Protein 6S2W (pdb70)

CATH classification: 3.30.2260.10

Secondary structure (DSSP, 8-state):
---SEEEEEEETT-GGG-EEEEESSHHHHHHHHHHHHHHT--HHHHHHHHHHTEEEEEEEEETTTTEEEE--HHHHHHHHHHHHHH-/-TTTSSPPP---SEEEEEESTT-GGG-EEEEESSHHHHHHHHHHHHHHT--HHHHHHHHHHT-EEEEEEEETTTTEEEE--HHHHHHHHHHHH-/----SEEEEEESSSSGGGEEEEEESSHHHHHHHHHHHHHTT----HHHHHHHHHH-SEEEEEEEETTTTEEEE--HHHHHHHHHHHH-

Nearest PDB structures (foldseek):
  6s2w-assembly2_C  TM=1.011E+00  e=1.348E-17  Schizosaccharomyces pombe
  7o6l-assembly1_B  TM=8.954E-01  e=6.403E-08  Caenorhabditis elegans
  1w9g-assembly2_B  TM=8.920E-01  e=2.608E-07  Homo sapiens
  7o6n-assembly1_A  TM=8.710E-01  e=8.773E-07  Caenorhabditis elegans
  7ejo-assembly1_A  TM=8.959E-01  e=2.286E-06  Caenorhabditis elegans

Foldseek 3Di:
DQFQKKKWKAFPPDPVRGDIDGHNDLVRVLVVLVVVVVVPDPLVSSVVCCVHGMDMWMFGQDVVVRGTHIDHSVVSSVVSVVVVVVD/DVVVVDDQPDAAQKKKFKAFPPDPVRGDIDGHNDLVRVLVVLVVVVVVPDPLVVSVVCCVHGMDMWIFGQDSVVRGTDIDDPVVSSVVSVVVVD/DVDAQKKKFFAQDPPCVSGDIDGHNDLLVVLVVLCVVQCVVPVNDPVSSVVSLVNGPAIWMWGADVVVRGTDIDGSVVSSVVNVVNVD

InterPro domains:
  IPR000781 Enhancer of rudimentary [PF01133] (7-98)
  IPR000781 Enhancer of rudimentary [PTHR12373] (6-99)
  IPR035912 Enhancer of rudimentary superfamily [G3DSA:3.30.2260.10] (7-103)
  IPR035912 Enhancer of rudimentary superfamily [SSF143875] (8-97)

Radius of gyration: 21.34 Å; Cα contacts (8 Å, |Δi|>4): 422; chains: 3; bounding box: 46×71×42 Å

Sequence (269 aa):
AESHIILLLIQQGSDPKTRIWSDHCCSLRSAIEYIVGVYQTNQDVSRFFNFFDEIYDCCVPLVYDRHFRAYIPHEKQWLLHHAQEYLTAAPLGSMSPPPAESSHIILLLIQQGSDPKTRIWSDHCSLRSAIEYIVGVYQTNQDVSRFFNFFDEIYDCCVPLVYDRHFRAYIPHEKQWLLHHAQEYLTMSESHIILLIQQGSDPKTRIWSDHCCSLRSAIEYIVGVYQTNQAIDVSRFFNFFDEIYDCVPLVYDRHFRAYIPHEKQWLLHHAQEYLT

Organism: Schizosaccharomyces pombe (strain 972 / ATCC 24843) (NCBI:txid284812)

Solvent-accessible surface area: 16011 Å² total; per-residue (Å²): 85,166,30,64,0,36,0,74,15,40,41,46,113,67,104,186,29,161,92,163,17,82,12,122,43,46,141,37,0,8,40,11,0,18,2,8,16,45,29,16,106,101,56,85,151,2,52,74,7,0,77,127,80,15,58,2,56,0,37,22,35,49,197,153,151,204,38,58,73,91,61,118,41,106,70,0,2,96,50,0,62,96,47,65,95,92,87,142,152,62,95,154,64,112,96,73,107,62,39,59,1,7,0,5,10,13,76,56,109,56,87,150,27,38,32,4,10,56,10,111,38,49,130,30,0,9,37,9,0,15,2,8,20,54,32,73,132,103,69,86,136,2,40,87,3,0,78,141,84,26,26,0,33,0,1,20,19,48,186,155,152,125,3,2,52,34,65,111,44,112,68,0,4,103,57,0,62,114,88,84,131,76,141,142,30,45,1,6,0,2,10,3,79,26,85,51,27,92,43,43,48,7,15,60,21,120,20,22,124,36,0,1,96,68,4,20,28,21,10,92,121,83,83,140,131,70,70,88,119,2,31,86,18,0,102,124,12,128,42,0,36,0,0,26,25,48,177,155,152,181,4,5,54,18,47,111,42,99,70,0,28,102,59,0,75,129,101,50,135

GO terms:
  GO:1905754 ascospore-type prospore nucleus (C, IDA)
  GO:1990342 heterochromatin island (C, IDA)
  GO:0033553 rDNA heterochromatin (C, IDA)
  GO:0005634 nucleus (C, IDA)
  GO:0005654 nucleoplasm (C, IDA)
  GO:0005737 cytoplasm (C, IDA)
  GO:0043628 regulatory ncRNA 3'-end processing (P, EXP)
  GO:0140678 molecular function inhibitor activity (F, EXP)
  GO:0033621 nuclear mRNA surveillance of meiosis-specific transcripts (P, IMP)
  GO:1902801 regulation of siRNA-independent facultative heterochromatin formation (P, IMP)
  GO:1990251 nuclear exosome focus (C, IPI)
  GO:0005515 protein binding (F, IPI)
  GO:0005634 nucleus (C, EXP)

B-factor: mean 61.25, std 21.18, range [32.09, 172.97]

Structure (mmCIF, N/CA/C/O backbone):
data_6S2W
#
_entry.id   6S2W
#
_cell.length_a   71.845
_cell.length_b   123.847
_cell.length_c   68.144
_cell.angle_alpha   90.000
_cell.angle_beta   90.000
_cell.angle_gamma   90.000
#
_symmetry.space_group_name_H-M   'C 2 2 21'
#
loop_
_entity.id
_entity.type
_entity.pdbx_description
1 polymer 'Enhancer of rudimentary-like protein'
2 non-polymer 1,2-ETHANEDIOL
3 non-polymer 2-AMINO-2-HYDROXYMETHYL-PROPANE-1,3-DIOL
4 non-polymer 'ACETIC ACID'
5 non-polymer 'SULFATE ION'
6 water water
#
loop_
_atom_site.group_PDB
_atom_site.id
_atom_site.type_symbol
_atom_site.label_atom_id
_atom_site.label_alt_id
_atom_site.label_comp_id
_atom_site.label_asym_id
_atom_site.label_entity_id
_atom_site.label_seq_id
_atom_site.pdbx_PDB_ins_code
_atom_site.Cartn_x
_atom_site.Cartn_y
_atom_site.Cartn_z
_atom_site.occupancy
_atom_site.B_iso_or_equiv
_atom_site.auth_seq_id
_atom_site.auth_comp_id
_atom_site.auth_asym_id
_atom_site.auth_atom_id
_atom_site.pdbx_PDB_model_num
ATOM 1 N N . ALA A 1 11 ? 35.210 -56.546 25.112 1.00 71.27 6 ALA A N 1
ATOM 2 C CA . ALA A 1 11 ? 34.654 -57.610 25.937 1.00 71.22 6 ALA A CA 1
ATOM 3 C C . ALA A 1 11 ? 33.121 -57.528 26.135 1.00 74.95 6 ALA A C 1
ATOM 4 O O . ALA A 1 11 ? 32.386 -58.050 25.306 1.00 74.98 6 ALA A O 1
ATOM 6 N N . GLU A 1 12 ? 32.646 -56.863 27.208 1.00 70.74 7 GLU A N 1
ATOM 7 C CA . GLU A 1 12 ? 31.230 -56.774 27.575 1.00 70.93 7 GLU A CA 1
ATOM 8 C C . GLU A 1 12 ? 30.229 -56.338 26.468 1.00 70.46 7 GLU A C 1
ATOM 9 O O . GLU A 1 12 ? 29.292 -57.087 26.199 1.00 70.61 7 GLU A O 1
ATOM 15 N N . SER A 1 13 ? 30.385 -55.129 25.891 1.00 63.06 8 SER A N 1
ATOM 16 C CA . SER A 1 13 ? 29.461 -54.495 24.928 1.00 60.70 8 SER A CA 1
ATOM 17 C C . SER A 1 13 ? 28.965 -55.390 23.787 1.00 56.58 8 SER A C 1
ATOM 18 O O . SER A 1 13 ? 29.751 -55.820 22.939 1.00 55.95 8 SER A O 1
ATOM 21 N N . HIS A 1 14 ? 27.650 -55.660 23.765 1.00 49.38 9 HIS A N 1
ATOM 22 C CA . HIS A 1 14 ? 27.014 -56.494 22.740 1.00 47.14 9 HIS A CA 1
ATOM 23 C C . HIS A 1 14 ? 27.395 -56.027 21.323 1.00 46.86 9 HIS A C 1
ATOM 24 O O . HIS A 1 14 ? 27.792 -56.856 20.490 1.00 44.52 9 HIS A O 1
ATOM 31 N N . ILE A 1 15 ? 27.311 -54.699 21.066 1.00 41.40 10 ILE A N 1
ATOM 32 C CA . ILE A 1 15 ? 27.686 -54.161 19.758 1.00 40.72 10 ILE A CA 1
ATOM 33 C C . ILE A 1 15 ? 28.664 -53.000 19.885 1.00 43.59 10 ILE A C 1
ATOM 34 O O . ILE A 1 15 ? 28.492 -52.117 20.723 1.00 42.60 10 ILE A O 1
ATOM 39 N N . ILE A 1 16 ? 29.682 -52.996 19.029 1.00 40.50 11 ILE A N 1
ATOM 40 C CA . ILE A 1 16 ? 30.574 -51.863 18.895 1.00 39.99 11 ILE A CA 1
ATOM 41 C C . ILE A 1 16 ? 30.243 -51.334 17.494 1.00 40.81 11 ILE A C 1
ATOM 42 O O . ILE A 1 16 ? 30.335 -52.090 16.516 1.00 40.90 11 ILE A O 1
ATOM 47 N N A LEU A 1 17 ? 29.850 -50.062 17.401 0.50 34.82 12 LEU A N 1
ATOM 48 N N B LEU A 1 17 ? 29.838 -50.066 17.401 0.50 35.52 12 LEU A N 1
ATOM 49 C CA A LEU A 1 17 ? 29.548 -49.428 16.124 0.50 35.54 12 LEU A CA 1
ATOM 50 C CA B LEU A 1 17 ? 29.571 -49.464 16.104 0.50 36.56 12 LEU A CA 1
ATOM 51 C C A LEU A 1 17 ? 30.735 -48.558 15.666 0.50 38.60 12 LEU A C 1
ATOM 52 C C B LEU A 1 17 ? 30.741 -48.575 15.665 0.50 39.04 12 LEU A C 1
ATOM 53 O O A LEU A 1 17 ? 31.258 -47.762 16.446 0.50 38.14 12 LEU A O 1
ATOM 54 O O B LEU A 1 17 ? 31.256 -47.783 16.454 0.50 38.57 12 LEU A O 1
ATOM 63 N N . LEU A 1 18 ? 31.155 -48.702 14.411 1.00 35.96 13 LEU A N 1
ATOM 64 C CA . LEU A 1 18 ? 32.269 -47.884 13.881 1.00 36.97 13 LEU A CA 1
ATOM 65 C C . LEU A 1 18 ? 31.686 -47.012 12.808 1.00 42.91 13 LEU A C 1
ATOM 66 O O . LEU A 1 18 ? 31.088 -47.534 11.875 1.00 43.03 13 LEU A O 1
ATOM 71 N N . ILE A 1 19 ? 31.727 -45.688 13.003 1.00 39.37 14 ILE A N 1
ATOM 72 C CA . ILE A 1 19 ? 31.196 -44.761 12.015 1.00 39.59 14 ILE A CA 1
ATOM 73 C C . ILE A 1 19 ? 32.314 -43.861 11.479 1.00 43.18 14 ILE A C 1
ATOM 74 O O . ILE A 1 19 ? 33.350 -43.662 12.121 1.00 41.53 14 ILE A O 1
ATOM 79 N N . GLN A 1 20 ? 32.055 -43.271 10.322 1.00 41.55 15 GLN A N 1
ATOM 80 C CA . GLN A 1 20 ? 32.936 -42.315 9.657 1.00 41.75 15 GLN A CA 1
ATOM 81 C C . GLN A 1 20 ? 32.126 -41.513 8.649 1.00 45.25 15 GLN A C 1
ATOM 82 O O . GLN A 1 20 ? 31.093 -41.974 8.142 1.00 42.46 15 GLN A O 1
ATOM 88 N N . GLN A 1 21 ? 32.611 -40.320 8.361 1.00 44.84 16 GLN A N 1
ATOM 89 C CA . GLN A 1 21 ? 32.029 -39.429 7.363 1.00 46.62 16 GLN A CA 1
ATOM 90 C C . GLN A 1 21 ? 33.159 -39.188 6.370 1.00 53.85 16 GLN A C 1
ATOM 91 O O . GLN A 1 21 ? 34.149 -38.525 6.694 1.00 53.01 16 GLN A O 1
ATOM 97 N N . GLY A 1 22 ? 33.080 -39.884 5.243 1.00 54.55 17 GLY A N 1
ATOM 98 C CA . GLY A 1 22 ? 34.103 -39.838 4.204 1.00 57.15 17 GLY A CA 1
ATOM 99 C C . GLY A 1 22 ? 35.426 -40.446 4.626 1.00 65.01 17 GLY A C 1
ATOM 100 O O . GLY A 1 22 ? 35.455 -41.466 5.319 1.00 65.51 17 GLY A O 1
ATOM 101 N N . SER A 1 23 ? 36.536 -39.815 4.221 1.00 63.41 18 SER A N 1
ATOM 102 C CA . SER A 1 23 ? 37.888 -40.306 4.520 1.00 64.23 18 SER A CA 1
ATOM 103 C C . SER A 1 23 ? 38.581 -39.529 5.668 1.00 66.22 18 SER A C 1
ATOM 104 O O . SER A 1 23 ? 39.777 -39.720 5.894 1.00 67.72 18 SER A O 1
ATOM 107 N N . ASP A 1 24 ? 37.838 -38.654 6.368 1.00 58.56 19 ASP A N 1
ATOM 108 C CA . ASP A 1 24 ? 38.359 -37.824 7.456 1.00 55.96 19 ASP A CA 1
ATOM 109 C C . ASP A 1 24 ? 38.584 -38.677 8.721 1.00 53.90 19 ASP A C 1
ATOM 110 O O . ASP A 1 24 ? 37.594 -39.090 9.332 1.00 50.88 19 ASP A O 1
ATOM 115 N N . PRO A 1 25 ? 39.859 -38.907 9.157 1.00 49.62 20 PRO A N 1
ATOM 116 C CA . PRO A 1 25 ? 40.091 -39.731 10.368 1.00 49.31 20 PRO A CA 1
ATOM 117 C C . PRO A 1 25 ? 39.490 -39.184 11.661 1.00 50.21 20 PRO A C 1
ATOM 118 O 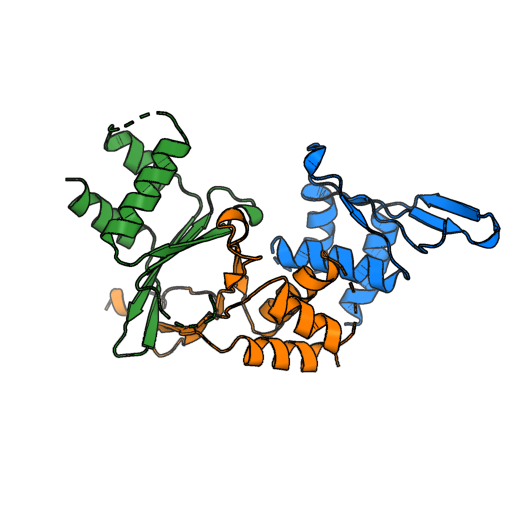O . PRO A 1 25 ? 39.200 -39.954 12.558 1.00 50.53 20 PRO A O 1
ATOM 122 N N . LYS A 1 26 ? 39.240 -37.887 11.718 1.00 46.61 21 LYS A N 1
ATOM 123 C CA . LYS A 1 26 ? 38.620 -37.209 12.854 1.00 46.03 21 LYS A CA 1
ATOM 124 C C . LYS A 1 26 ? 37.144 -37.549 13.009 1.00 47.96 21 LYS A C 1
ATOM 125 O O . LYS A 1 26 ? 36.587 -37.319 14.080 1.00 48.26 21 LYS A O 1
ATOM 131 N N . THR A 1 27 ? 36.504 -38.083 11.953 1.00 44.63 22 THR A N 1
ATOM 132 C CA . THR A 1 27 ? 35.075 -38.470 11.986 1.00 43.57 22 THR A CA 1
ATOM 133 C C . THR A 1 27 ? 34.917 -39.954 12.374 1.00 44.84 22 THR A C 1
ATOM 134 O O . THR A 1 27 ? 33.785 -40.449 12.436 1.00 43.68 22 THR A O 1
ATOM 138 N N . ARG A 1 28 ? 36.036 -40.665 12.604 1.00 41.67 23 ARG A N 1
ATOM 139 C CA . ARG A 1 28 ? 35.993 -42.079 12.962 1.00 40.61 23 ARG A CA 1
ATOM 140 C C . ARG A 1 28 ? 35.630 -42.259 14.457 1.00 40.92 23 ARG A C 1
ATOM 141 O O . ARG A 1 28 ? 36.485 -42.352 15.336 1.00 38.78 23 ARG A O 1
ATOM 149 N N . ILE A 1 29 ? 34.338 -42.302 14.710 1.00 38.24 24 ILE A N 1
ATOM 150 C CA . ILE A 1 29 ? 33.774 -42.374 16.054 1.00 38.95 24 ILE A CA 1
ATOM 151 C C . ILE A 1 29 ? 33.225 -43.743 16.328 1.00 39.02 24 ILE A C 1
ATOM 152 O O . ILE A 1 29 ? 32.479 -44.272 15.513 1.00 36.96 24 ILE A O 1
ATOM 157 N N . TRP A 1 30 ? 33.569 -44.308 17.489 1.00 35.09 25 TRP A N 1
ATOM 158 C CA . TRP A 1 30 ? 33.036 -45.573 17.901 1.00 36.19 25 TRP A CA 1
ATOM 159 C C . TRP A 1 30 ? 32.095 -45.386 19.056 1.00 38.96 25 TRP A C 1
ATOM 160 O O . TRP A 1 30 ? 32.219 -44.426 19.806 1.00 37.02 25 TRP A O 1
ATOM 171 N N . SER A 1 31 ? 31.149 -46.310 19.190 1.00 35.99 26 SER A N 1
ATOM 172 C CA . SER A 1 31 ? 30.175 -46.302 20.280 1.00 36.73 26 SER A CA 1
ATOM 173 C C . SER A 1 31 ? 29.853 -47.733 20.698 1.00 42.20 26 SER A C 1
ATOM 174 O O . SER A 1 31 ? 29.919 -48.670 19.876 1.00 39.77 26 SER A O 1
ATOM 177 N N . ASP A 1 32 ? 29.566 -47.921 21.987 1.00 41.53 27 ASP A N 1
ATOM 178 C CA . ASP A 1 32 ? 29.206 -49.258 22.448 1.00 42.39 27 ASP A CA 1
ATOM 179 C C . ASP A 1 32 ? 27.716 -49.323 22.784 1.00 45.99 27 ASP A C 1
ATOM 180 O O . ASP A 1 32 ? 27.117 -48.313 23.198 1.00 45.82 27 ASP A O 1
ATOM 185 N N . HIS A 1 33 ? 27.094 -50.470 22.440 1.00 40.54 28 HIS A N 1
ATOM 186 C CA . HIS A 1 33 ? 25.649 -50.700 22.564 1.00 41.06 28 HIS A CA 1
ATOM 187 C C . HIS A 1 33 ? 25.333 -52.034 23.230 1.00 43.98 28 HIS A C 1
ATOM 188 O O . HIS A 1 33 ? 25.938 -53.051 22.896 1.00 39.54 28 HIS A O 1
ATOM 195 N N A CYS A 1 34 ? 24.369 -52.015 24.168 0.50 44.51 29 CYS A N 1
ATOM 196 N N B CYS A 1 34 ? 24.368 -52.020 24.163 0.50 43.67 29 CYS A N 1
ATOM 197 C CA A CYS A 1 34 ? 23.906 -53.194 24.913 0.50 46.37 29 CYS A CA 1
ATOM 198 C CA B CYS A 1 34 ? 23.900 -53.197 24.907 0.50 45.09 29 CYS A CA 1
ATOM 199 C C A CYS A 1 34 ? 22.945 -54.070 24.107 0.50 49.84 29 CYS A C 1
ATOM 200 C C B CYS A 1 34 ? 23.020 -54.109 24.053 0.50 49.34 29 CYS A C 1
ATOM 201 O O A CYS A 1 34 ? 22.601 -55.160 24.562 0.50 51.24 29 CYS A O 1
ATOM 202 O O B CYS A 1 34 ? 22.769 -55.245 24.448 0.50 50.93 29 CYS A O 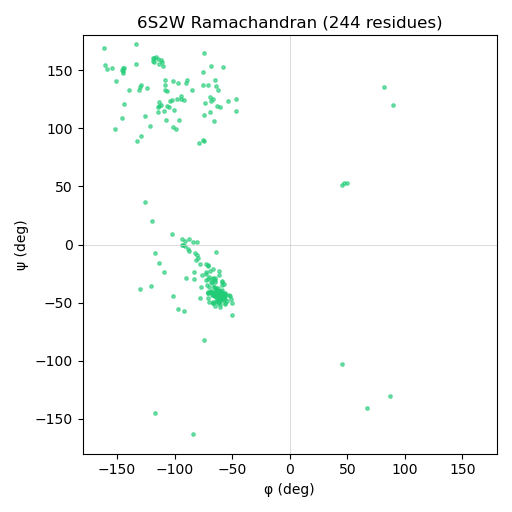1
ATOM 207 N N . SER A 1 35 ? 22.496 -53.600 22.924 1.00 45.02 30 SER A N 1
ATOM 208 C CA . SER A 1 35 ? 21.541 -54.331 22.065 1.00 44.42 30 SER A CA 1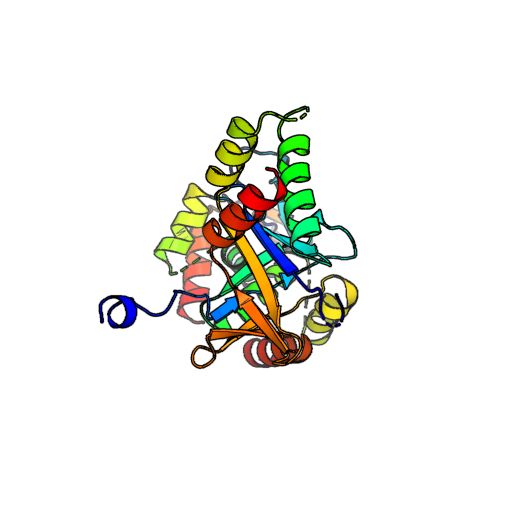
ATOM 209 C C . SER A 1 35 ? 21.549 -53.825 20.642 1.00 47.11 30 SER A C 1
ATOM 210 O O . SER A 1 35 ? 22.058 -52.730 20.383 1.00 43.76 30 SER A O 1
ATOM 213 N N . LEU A 1 36 ? 20.936 -54.589 19.718 1.00 46.30 31 LEU A N 1
ATOM 214 C CA . LEU A 1 36 ? 20.798 -54.150 18.329 1.00 48.14 31 LEU A CA 1
ATOM 215 C C . LEU A 1 36 ? 19.873 -52.897 18.256 1.00 50.46 31 LEU A C 1
ATOM 216 O O . LEU A 1 36 ? 20.104 -52.004 17.442 1.00 48.81 31 LEU A O 1
ATOM 221 N N . ARG A 1 37 ? 18.830 -52.858 19.096 1.00 47.79 32 ARG A N 1
ATOM 222 C CA . ARG A 1 37 ? 17.899 -51.739 19.195 1.00 48.32 32 ARG A CA 1
ATOM 223 C C . ARG A 1 37 ? 18.676 -50.437 19.491 1.00 49.58 32 ARG A C 1
ATOM 224 O O . ARG A 1 37 ? 18.472 -49.433 18.798 1.00 49.60 32 ARG A O 1
ATOM 232 N N . SER A 1 38 ? 19.538 -50.465 20.531 1.00 44.28 33 SER A N 1
ATOM 233 C CA . SER A 1 38 ? 20.400 -49.343 20.924 1.00 44.84 33 SER A CA 1
ATOM 234 C C . SER A 1 38 ? 21.320 -48.932 19.717 1.00 46.80 33 SER A C 1
ATOM 235 O O . SER A 1 38 ? 21.452 -47.735 19.426 1.00 44.37 33 SER A O 1
ATOM 238 N N . ALA A 1 39 ? 21.911 -49.923 18.994 1.00 41.09 34 ALA A N 1
ATOM 239 C CA . ALA A 1 39 ? 22.730 -49.601 17.811 1.00 41.24 34 ALA A CA 1
ATOM 240 C C . ALA A 1 39 ? 21.886 -48.926 16.707 1.00 44.57 34 ALA A C 1
ATOM 241 O O . ALA A 1 39 ? 22.348 -47.981 16.077 1.00 42.57 34 ALA A O 1
ATOM 243 N N . ILE A 1 40 ? 20.655 -49.382 16.508 1.00 43.54 35 ILE A N 1
ATOM 244 C CA . ILE A 1 40 ? 19.737 -48.835 15.509 1.00 44.84 35 ILE A CA 1
ATOM 245 C C . ILE A 1 40 ? 19.309 -47.387 15.887 1.00 49.90 35 ILE A C 1
ATOM 246 O O . ILE A 1 40 ? 19.242 -46.506 15.019 1.00 49.37 35 ILE A O 1
ATOM 251 N N . GLU A 1 41 ? 19.003 -47.162 17.177 1.00 45.66 36 GLU A N 1
ATOM 252 C CA . GLU A 1 41 ? 18.596 -45.848 17.660 1.00 46.26 36 GLU A CA 1
ATOM 253 C C . GLU A 1 41 ? 19.749 -44.856 17.517 1.00 46.54 36 GLU A C 1
ATOM 254 O O . GLU A 1 41 ? 19.526 -43.676 17.220 1.00 43.61 36 GLU A O 1
ATOM 260 N N . TYR A 1 42 ? 20.994 -45.359 17.658 1.00 41.94 37 TYR A N 1
ATOM 261 C CA . TYR A 1 42 ? 22.159 -44.511 17.482 1.00 40.67 37 TYR A CA 1
ATOM 262 C C . TYR A 1 42 ? 22.288 -44.033 16.007 1.00 45.20 37 TYR A C 1
ATOM 263 O O . TYR A 1 42 ? 22.452 -42.838 15.777 1.00 43.59 37 TYR A O 1
ATOM 272 N N . ILE A 1 43 ? 22.211 -44.952 15.028 1.00 42.85 38 ILE A N 1
ATOM 273 C CA . ILE A 1 43 ? 22.365 -44.543 13.619 1.00 42.22 38 ILE A CA 1
ATOM 274 C C . ILE A 1 43 ? 21.185 -43.743 13.122 1.00 44.29 38 ILE A C 1
ATOM 275 O O . ILE A 1 43 ? 21.397 -42.900 12.252 1.00 43.26 38 ILE A O 1
ATOM 280 N N . VAL A 1 44 ? 19.965 -43.955 13.690 1.00 41.19 39 VAL A N 1
ATOM 281 C CA . VAL A 1 44 ? 18.783 -43.141 13.354 1.00 42.97 39 VAL A CA 1
ATOM 282 C C . VAL A 1 44 ? 19.054 -41.715 13.904 1.00 46.76 39 VAL A C 1
ATOM 283 O O . VAL A 1 44 ? 18.746 -40.727 13.229 1.00 45.65 39 VAL A O 1
ATOM 287 N N . GLY A 1 45 ? 19.635 -41.647 15.107 1.00 43.58 40 GLY A N 1
ATOM 288 C CA . GLY A 1 45 ? 20.053 -40.406 15.757 1.00 43.63 40 GLY A CA 1
ATOM 289 C C . GLY A 1 45 ? 21.031 -39.608 14.903 1.00 45.13 40 GLY A C 1
ATOM 290 O O . GLY A 1 45 ? 20.851 -38.398 14.730 1.00 43.79 40 GLY A O 1
ATOM 291 N N . VAL A 1 46 ? 22.053 -40.307 14.323 1.00 43.11 41 VAL A N 1
ATOM 292 C CA . VAL A 1 46 ? 23.072 -39.723 13.425 1.00 42.61 41 VAL A CA 1
ATOM 293 C C . VAL A 1 46 ? 22.350 -39.151 12.215 1.00 45.60 41 VAL A C 1
ATOM 294 O O . VAL A 1 46 ? 22.553 -37.986 11.864 1.00 44.64 41 VAL A O 1
ATOM 298 N N . TYR A 1 47 ? 21.502 -39.968 11.595 1.00 43.68 42 TYR A N 1
ATOM 299 C CA . TYR A 1 47 ? 20.698 -39.551 10.454 1.00 45.76 42 TYR A CA 1
ATOM 300 C C . TYR A 1 47 ? 19.822 -38.289 10.784 1.00 50.06 42 TYR A C 1
ATOM 301 O O . TYR A 1 47 ? 19.862 -37.302 10.043 1.00 48.81 42 TYR A O 1
ATOM 310 N N . GLN A 1 48 ? 19.068 -38.326 11.902 1.00 46.81 43 GLN A N 1
ATOM 311 C CA . GLN A 1 48 ? 18.146 -37.252 12.318 1.00 49.65 43 GLN A CA 1
ATOM 312 C C . GLN A 1 48 ? 18.803 -35.873 12.586 1.00 54.61 43 GLN A C 1
ATOM 313 O O . GLN A 1 48 ? 18.248 -34.832 12.217 1.00 57.57 43 GLN A O 1
ATOM 319 N N . THR A 1 49 ? 19.978 -35.891 13.210 1.00 48.94 44 THR A N 1
ATOM 320 C CA . THR A 1 49 ? 20.772 -34.734 13.581 1.00 49.05 44 THR A CA 1
ATOM 321 C C . THR A 1 49 ? 21.622 -34.207 12.407 1.00 54.05 44 THR A C 1
ATOM 322 O O . THR A 1 49 ? 22.254 -33.172 12.554 1.00 52.69 44 THR A O 1
ATOM 326 N N . ASN A 1 50 ? 21.655 -34.924 11.263 1.00 52.80 45 ASN A N 1
ATOM 327 C CA . ASN A 1 50 ? 22.457 -34.540 10.092 1.00 52.58 45 ASN A CA 1
ATOM 328 C C . ASN A 1 50 ? 21.627 -34.300 8.846 1.00 58.61 45 ASN A C 1
ATOM 329 O O . ASN A 1 50 ? 22.168 -34.309 7.740 1.00 59.47 45 ASN A O 1
ATOM 334 N N . GLN A 1 51 ? 20.312 -34.051 9.025 1.00 56.78 46 GLN A N 1
ATOM 335 C CA . GLN A 1 51 ? 19.383 -33.748 7.940 1.00 68.44 46 GLN A CA 1
ATOM 336 C C . GLN A 1 51 ? 19.410 -32.274 7.580 1.00 117.94 46 GLN A C 1
ATOM 337 O O . GLN A 1 51 ? 20.101 -31.901 6.637 1.00 94.67 46 GLN A O 1
ATOM 343 N N . ASP A 1 60 ? 12.149 -41.269 5.624 1.00 91.65 55 ASP A N 1
ATOM 344 C CA . ASP A 1 60 ? 12.099 -42.049 4.389 1.00 93.34 55 ASP A CA 1
ATOM 345 C C . ASP A 1 60 ? 13.191 -43.121 4.355 1.00 95.80 55 ASP A C 1
ATOM 346 O O . ASP A 1 60 ? 14.344 -42.839 4.694 1.00 92.96 55 ASP A O 1
ATOM 351 N N . VAL A 1 61 ? 12.817 -44.347 3.928 1.00 93.63 56 VAL A N 1
ATOM 352 C CA . VAL A 1 61 ? 13.706 -45.516 3.830 1.00 91.88 56 VAL A CA 1
ATOM 353 C C . VAL A 1 61 ? 14.816 -45.275 2.791 1.00 93.19 56 VAL A C 1
ATOM 354 O O . VAL A 1 61 ? 15.983 -45.514 3.089 1.00 90.37 56 VAL A O 1
ATOM 358 N N . SER A 1 62 ? 14.445 -44.802 1.582 1.00 90.63 57 SER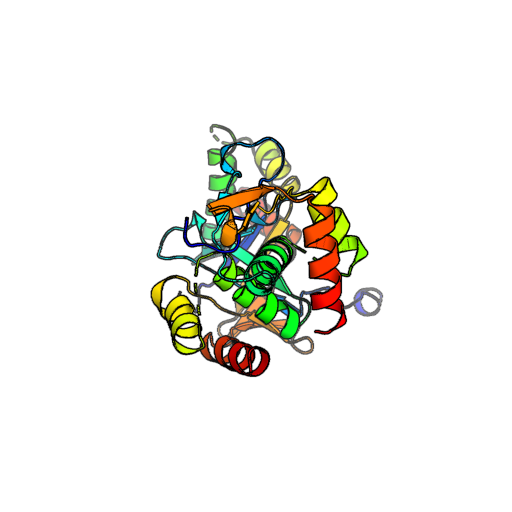 A N 1
ATOM 359 C CA . SER A 1 62 ? 15.374 -44.514 0.480 1.00 88.87 57 SER A CA 1
ATOM 360 C C . SER A 1 62 ? 16.418 -43.465 0.862 1.00 86.39 57 SER A C 1
ATOM 361 O O . SER A 1 62 ? 17.592 -43.635 0.535 1.00 84.63 57 SER A O 1
ATOM 364 N N . ARG A 1 63 ? 15.985 -42.400 1.573 1.00 79.46 58 ARG A N 1
ATOM 365 C CA . ARG A 1 63 ? 16.839 -41.308 2.038 1.00 75.74 58 ARG A CA 1
ATOM 366 C C . ARG A 1 63 ? 17.768 -41.790 3.142 1.00 73.88 58 ARG A C 1
ATOM 367 O O . ARG A 1 63 ? 18.911 -41.336 3.209 1.00 71.58 58 ARG A O 1
ATOM 375 N N . PHE A 1 64 ? 17.274 -42.699 4.015 1.00 67.45 59 PHE A N 1
ATOM 376 C CA . PHE A 1 64 ? 18.046 -43.245 5.129 1.00 63.29 59 PHE A CA 1
ATOM 377 C C . PHE A 1 64 ? 19.195 -44.105 4.603 1.00 64.55 59 PHE A C 1
ATOM 378 O O . PHE A 1 64 ? 20.344 -43.867 4.973 1.00 61.25 59 PHE A O 1
ATOM 386 N N . PHE A 1 65 ? 18.890 -45.044 3.687 1.00 63.46 60 PHE A N 1
ATOM 387 C CA . PHE A 1 65 ? 19.845 -45.948 3.054 1.00 64.05 60 PHE A CA 1
ATOM 388 C C . PHE A 1 65 ? 20.916 -45.177 2.271 1.00 66.33 60 PHE A C 1
ATOM 389 O O . PHE A 1 65 ? 22.100 -45.408 2.509 1.00 63.72 60 PHE A O 1
ATOM 397 N N . ASN A 1 66 ? 20.507 -44.186 1.436 1.00 63.96 61 ASN A N 1
ATOM 398 C CA . ASN A 1 66 ? 21.423 -43.325 0.662 1.00 62.98 61 ASN A CA 1
ATOM 399 C C . ASN A 1 66 ? 22.343 -42.487 1.552 1.00 61.13 61 ASN A C 1
ATOM 400 O O . ASN A 1 66 ? 23.508 -42.316 1.212 1.00 59.47 61 ASN A O 1
ATOM 405 N N . PHE A 1 67 ? 21.833 -41.987 2.695 1.00 55.77 62 PHE A N 1
ATOM 406 C CA . PHE A 1 67 ? 22.626 -41.225 3.677 1.00 52.57 62 PHE A CA 1
ATOM 407 C C . PHE A 1 67 ? 23.815 -42.087 4.159 1.00 53.65 62 PHE A C 1
ATOM 408 O O . PHE A 1 67 ? 24.943 -41.602 4.226 1.00 51.20 62 PHE A O 1
ATOM 416 N N . PHE A 1 68 ? 23.547 -43.371 4.478 1.00 50.92 63 PHE A N 1
ATOM 417 C CA . PHE A 1 68 ? 24.557 -44.314 4.938 1.00 49.72 63 PHE A CA 1
ATOM 418 C C . PHE A 1 68 ? 25.334 -44.996 3.796 1.00 57.13 63 PHE A C 1
ATOM 419 O O . PHE A 1 68 ? 26.207 -45.802 4.074 1.00 56.52 63 PHE A O 1
ATOM 427 N N . ASP A 1 69 ? 25.060 -44.641 2.539 1.00 57.79 64 ASP A N 1
ATOM 428 C CA . ASP A 1 69 ? 25.812 -45.159 1.396 1.00 61.19 64 ASP A CA 1
ATOM 429 C C . ASP A 1 69 ? 26.698 -44.052 0.794 1.00 67.18 64 ASP A C 1
ATOM 430 O O . ASP A 1 69 ? 27.707 -44.358 0.157 1.00 68.43 64 ASP A O 1
ATOM 435 N N . GLU A 1 70 ? 26.329 -42.771 1.004 1.00 63.30 65 GLU A N 1
ATOM 436 C CA . GLU A 1 70 ? 27.052 -41.640 0.421 1.00 63.23 65 GLU A CA 1
ATOM 437 C C . GLU A 1 70 ? 27.636 -40.643 1.413 1.00 63.66 65 GLU A C 1
ATOM 438 O O . GLU A 1 70 ? 28.682 -40.066 1.120 1.00 63.95 65 GLU A O 1
ATOM 444 N N . ILE A 1 71 ? 26.952 -40.383 2.542 1.00 56.94 66 ILE A N 1
ATOM 445 C CA . ILE A 1 71 ? 27.393 -39.340 3.477 1.00 54.65 66 ILE A CA 1
ATOM 446 C C . ILE A 1 71 ? 28.198 -39.949 4.628 1.00 56.58 66 ILE A C 1
ATOM 447 O O . ILE A 1 71 ? 29.341 -39.542 4.845 1.00 56.27 66 ILE A O 1
ATOM 452 N N . TYR A 1 72 ? 27.623 -40.921 5.343 1.00 50.56 67 TYR A N 1
ATOM 453 C CA . TYR A 1 72 ? 28.335 -41.628 6.401 1.00 47.93 67 TYR A CA 1
ATOM 454 C C . TYR A 1 72 ? 28.506 -43.090 5.987 1.00 51.36 67 TYR A C 1
ATOM 455 O O . TYR A 1 72 ? 27.799 -43.579 5.107 1.00 51.54 67 TYR A O 1
ATOM 464 N N . ASP A 1 73 ? 29.461 -43.768 6.609 1.00 47.12 68 ASP A N 1
ATOM 465 C CA . ASP A 1 73 ? 29.691 -45.186 6.461 1.00 47.06 68 ASP A CA 1
ATOM 466 C C . ASP A 1 73 ? 29.690 -45.722 7.873 1.00 50.26 68 ASP A C 1
ATOM 467 O O . ASP A 1 73 ? 30.108 -45.019 8.806 1.00 47.46 68 ASP A O 1
ATOM 472 N N A CYS A 1 74 ? 29.194 -46.949 8.046 0.50 48.94 69 CYS A N 1
ATOM 473 N N B CYS A 1 74 ? 29.196 -46.947 8.055 0.50 47.23 69 CYS A N 1
ATOM 474 C CA A CYS A 1 74 ? 29.082 -47.581 9.358 0.50 48.56 69 CYS A CA 1
ATOM 475 C CA B CYS A 1 74 ? 29.130 -47.574 9.373 0.50 45.95 69 CYS A CA 1
ATOM 476 C C A CYS A 1 74 ? 29.315 -49.093 9.294 0.50 52.52 69 CYS A C 1
ATOM 477 C C B CYS A 1 74 ? 29.317 -49.087 9.306 0.50 51.39 69 CYS A C 1
ATOM 478 O O A CYS A 1 74 ? 28.917 -49.734 8.323 0.50 53.85 69 CYS A O 1
ATOM 479 O O B CYS A 1 74 ? 28.902 -49.721 8.337 0.50 52.75 69 CYS A O 1
ATOM 484 N N . VAL A 1 75 ? 29.946 -49.661 10.330 1.00 47.43 70 VAL A N 1
ATOM 485 C CA . VAL A 1 75 ? 30.185 -51.102 10.421 1.00 47.97 70 VAL A CA 1
ATOM 486 C C . VAL A 1 75 ? 29.908 -51.545 11.836 1.00 47.89 70 VAL A C 1
ATOM 487 O O . VAL A 1 75 ? 30.533 -51.027 12.762 1.00 45.97 70 VAL A O 1
ATOM 491 N N . PRO A 1 76 ? 28.976 -52.510 12.027 1.00 44.42 71 PRO A N 1
ATOM 492 C CA . PRO A 1 76 ? 28.767 -53.064 13.372 1.00 43.00 71 PRO A CA 1
ATOM 493 C C . PRO A 1 76 ? 29.694 -54.270 13.646 1.00 44.75 71 PRO A C 1
ATOM 494 O O . PRO A 1 76 ? 29.924 -55.130 12.777 1.00 43.52 71 PRO A O 1
ATOM 498 N N . LEU A 1 77 ? 30.197 -54.346 14.872 1.00 39.73 72 LEU A N 1
ATOM 499 C CA . LEU A 1 77 ? 31.005 -55.454 15.376 1.00 39.89 72 LEU A CA 1
ATOM 500 C C . LEU A 1 77 ? 30.127 -56.070 16.457 1.00 42.57 72 LEU A C 1
ATOM 501 O O . LEU A 1 77 ? 29.789 -55.385 17.427 1.00 40.95 72 LEU A O 1
ATOM 506 N N . VAL A 1 78 ? 29.662 -57.317 16.236 1.00 39.15 73 VAL A N 1
ATOM 507 C CA . VAL A 1 78 ? 28.716 -57.958 17.158 1.00 38.50 73 VAL A CA 1
ATOM 508 C C . VAL A 1 78 ? 29.457 -58.993 18.017 1.00 38.63 73 VAL A C 1
ATOM 509 O O . VAL A 1 78 ? 30.115 -59.878 17.484 1.00 37.56 73 VAL A O 1
ATOM 513 N N . TYR A 1 79 ? 29.369 -58.831 19.334 1.00 35.22 74 TYR A N 1
ATOM 514 C CA . TYR A 1 79 ? 29.990 -59.714 20.286 1.00 36.25 74 TYR A CA 1
ATOM 515 C C . TYR A 1 79 ? 29.356 -61.099 20.317 1.00 40.90 74 TYR A C 1
ATOM 516 O O . TYR A 1 79 ? 28.145 -61.236 20.474 1.00 41.67 74 TYR A O 1
ATOM 525 N N . ASP A 1 80 ? 30.182 -62.119 20.086 1.00 36.24 75 ASP A N 1
ATOM 526 C CA . ASP A 1 80 ? 29.767 -63.511 20.148 1.00 36.40 75 ASP A CA 1
ATOM 527 C C . ASP A 1 80 ? 30.225 -63.965 21.548 1.00 41.77 75 ASP A C 1
ATOM 528 O O . ASP A 1 80 ? 31.417 -64.194 21.759 1.00 42.50 75 ASP A O 1
ATOM 533 N N . ARG A 1 81 ? 29.301 -63.999 22.502 1.00 39.01 76 ARG A N 1
ATOM 534 C CA . ARG A 1 81 ? 29.570 -64.367 23.903 1.00 40.46 76 ARG A CA 1
ATOM 535 C C . ARG A 1 81 ? 30.203 -65.776 24.034 1.00 41.06 76 ARG A C 1
ATOM 536 O O . ARG A 1 81 ? 31.180 -65.935 24.755 1.00 39.57 76 ARG A O 1
ATOM 544 N N . HIS A 1 82 ? 29.669 -66.791 23.348 1.00 38.97 77 HIS A N 1
ATOM 545 C CA . HIS A 1 82 ? 30.229 -68.135 23.452 1.00 38.11 77 HIS A CA 1
ATOM 546 C C . HIS A 1 82 ? 31.698 -68.189 23.036 1.00 42.17 77 HIS A C 1
ATOM 547 O O . HIS A 1 82 ? 32.471 -68.827 23.728 1.00 40.05 77 HIS A O 1
ATOM 554 N N . PHE A 1 83 ? 32.063 -67.559 21.895 1.00 38.48 78 PHE A N 1
ATOM 555 C CA . PHE A 1 83 ? 33.441 -67.613 21.394 1.00 37.63 78 PHE A CA 1
ATOM 556 C C . PHE A 1 83 ? 34.327 -66.428 21.844 1.00 39.54 78 PHE A C 1
ATOM 557 O O . PHE A 1 83 ? 35.489 -66.373 21.441 1.00 40.04 78 PHE A O 1
ATOM 565 N N . ARG A 1 84 ? 33.799 -65.536 22.709 1.00 37.18 79 ARG A N 1
ATOM 566 C CA . ARG A 1 84 ? 34.427 -64.305 23.254 1.00 37.55 79 ARG A CA 1
ATOM 567 C C . ARG A 1 84 ? 35.132 -63.494 22.160 1.00 40.69 79 ARG A C 1
ATOM 568 O O . ARG A 1 84 ? 36.314 -63.167 22.260 1.00 40.20 79 ARG A O 1
ATOM 576 N N . ALA A 1 85 ? 34.399 -63.220 21.075 1.00 38.18 80 ALA A N 1
ATOM 577 C CA . ALA A 1 85 ? 34.941 -62.538 19.904 1.00 37.71 80 ALA A CA 1
ATOM 578 C C . ALA A 1 85 ? 33.923 -61.602 19.271 1.00 39.71 80 ALA A C 1
ATOM 579 O O . ALA A 1 85 ? 32.727 -61.914 19.219 1.00 37.54 80 ALA A O 1
ATOM 581 N N . TYR A 1 86 ? 34.446 -60.561 18.621 1.00 34.28 81 TYR A N 1
ATOM 582 C CA . TYR A 1 86 ? 33.655 -59.606 17.869 1.00 34.27 81 TYR A CA 1
ATOM 583 C C . TYR A 1 86 ? 33.616 -60.001 16.411 1.00 39.97 81 TYR A C 1
ATOM 584 O O . TYR A 1 86 ? 34.648 -60.125 15.752 1.00 38.76 81 TYR A O 1
ATOM 593 N N . ILE A 1 87 ? 32.405 -60.124 15.896 1.00 37.13 82 ILE A N 1
ATOM 594 C CA . ILE A 1 87 ? 32.146 -60.536 14.533 1.00 36.64 82 ILE A CA 1
ATOM 595 C C . ILE A 1 87 ? 31.742 -59.324 13.737 1.00 39.19 82 ILE A C 1
ATOM 596 O O . ILE A 1 87 ? 30.690 -58.718 14.006 1.00 36.65 82 ILE A O 1
ATOM 601 N N . PRO A 1 88 ? 32.532 -58.969 12.706 1.00 39.71 83 PRO A N 1
ATOM 602 C CA . PRO A 1 88 ? 32.130 -57.829 11.885 1.00 42.48 83 PRO A CA 1
ATOM 603 C C . PRO A 1 88 ? 30.985 -58.240 10.955 1.00 50.45 83 PRO A C 1
ATOM 604 O O . PRO A 1 88 ? 30.968 -59.358 10.429 1.00 49.63 83 PRO A O 1
ATOM 608 N N . HIS A 1 89 ? 29.984 -57.370 10.833 1.00 48.86 84 HIS A N 1
ATOM 609 C CA . HIS A 1 89 ? 28.849 -57.605 9.930 1.00 51.93 84 HIS A CA 1
ATOM 610 C C . HIS A 1 89 ? 28.832 -56.499 8.900 1.00 58.35 84 HIS A C 1
ATOM 611 O O . HIS A 1 89 ? 29.407 -55.425 9.128 1.00 56.91 84 HIS A O 1
ATOM 618 N N . GLU A 1 90 ? 28.200 -56.767 7.759 1.00 58.24 85 GLU A N 1
ATOM 619 C CA . GLU A 1 90 ? 28.090 -55.797 6.677 1.00 60.26 85 GLU A CA 1
ATOM 620 C C . GLU A 1 90 ? 27.182 -54.613 7.087 1.00 61.06 85 GLU A C 1
ATOM 621 O O . GLU A 1 90 ? 26.338 -54.741 7.980 1.00 59.48 85 GLU A O 1
ATOM 627 N N . LYS A 1 91 ? 27.403 -53.456 6.476 1.00 56.57 86 LYS A N 1
ATOM 628 C CA . LYS A 1 91 ? 26.594 -52.271 6.728 1.00 54.88 86 LYS A CA 1
ATOM 629 C C . LYS A 1 91 ? 25.116 -52.558 6.423 1.00 58.85 86 LYS A C 1
ATOM 630 O O . LYS A 1 91 ? 24.257 -52.195 7.222 1.00 56.85 86 LYS A O 1
ATOM 636 N N . GLN A 1 92 ? 24.838 -53.278 5.303 1.00 58.35 87 GLN A N 1
ATOM 637 C CA . GLN A 1 92 ? 23.485 -53.641 4.861 1.00 60.30 87 GLN A CA 1
ATOM 638 C C . GLN A 1 92 ? 22.729 -54.463 5.897 1.00 62.76 87 GLN A C 1
ATOM 639 O O . GLN A 1 92 ? 21.513 -54.316 6.008 1.00 62.22 87 GLN A O 1
ATOM 645 N N . TRP A 1 93 ? 23.448 -55.273 6.689 1.00 60.22 88 TRP A N 1
ATOM 646 C CA . TRP A 1 93 ? 22.866 -56.083 7.768 1.00 60.73 88 TRP A CA 1
ATOM 647 C C . TRP A 1 93 ? 22.210 -55.169 8.826 1.00 61.85 88 TRP A C 1
ATOM 648 O O . TRP A 1 93 ? 21.077 -55.414 9.237 1.00 62.95 88 TRP A O 1
ATOM 659 N N . LEU A 1 94 ? 22.935 -54.126 9.262 1.00 55.32 89 LEU A N 1
ATOM 660 C CA . LEU A 1 94 ? 22.454 -53.184 10.273 1.00 53.55 89 LEU A CA 1
ATOM 661 C C . LEU A 1 94 ? 21.349 -52.304 9.701 1.00 56.95 89 LEU A C 1
ATOM 662 O O . LEU A 1 94 ? 20.364 -52.043 10.390 1.00 56.35 89 LEU A O 1
ATOM 667 N N . LEU A 1 95 ? 21.520 -51.862 8.439 1.00 55.37 90 LEU A N 1
ATOM 668 C CA . LEU A 1 95 ? 20.577 -51.009 7.705 1.00 57.20 90 LEU A CA 1
ATOM 669 C C . LEU A 1 95 ? 19.250 -51.749 7.497 1.00 64.88 90 LEU A C 1
ATOM 670 O O . LEU A 1 95 ? 18.189 -51.140 7.660 1.00 65.08 90 LEU A O 1
ATOM 675 N N . HIS A 1 96 ? 19.313 -53.067 7.183 1.00 64.91 91 HIS A N 1
ATOM 676 C CA . HIS A 1 96 ? 18.131 -53.925 7.007 1.00 68.21 91 HIS A CA 1
ATOM 677 C C . HIS A 1 96 ? 17.387 -54.057 8.335 1.00 71.53 91 HIS A C 1
ATOM 678 O O . HIS A 1 96 ? 16.173 -53.887 8.356 1.00 73.96 91 HIS A O 1
ATOM 685 N N . HIS A 1 97 ? 18.115 -54.286 9.444 1.00 65.82 92 HIS A N 1
ATOM 686 C CA . HIS A 1 97 ? 17.504 -54.354 10.770 1.00 66.42 92 HIS A CA 1
ATOM 687 C C . HIS A 1 97 ? 16.888 -52.999 11.170 1.00 69.57 92 HIS A C 1
ATOM 688 O O . HIS A 1 97 ? 15.785 -52.979 11.726 1.00 70.14 92 HIS A O 1
ATOM 695 N N . ALA A 1 98 ? 17.566 -51.871 10.822 1.00 64.23 93 ALA A N 1
ATOM 696 C CA . ALA A 1 98 ? 17.067 -50.510 11.080 1.00 63.79 93 ALA A CA 1
ATOM 697 C C . ALA A 1 98 ? 15.739 -50.258 10.337 1.00 72.86 93 ALA A C 1
ATOM 698 O O . ALA A 1 98 ? 14.820 -49.664 10.907 1.00 73.28 93 ALA A O 1
ATOM 700 N N . GLN A 1 99 ? 15.635 -50.751 9.081 1.00 72.60 94 GLN A N 1
ATOM 701 C CA . GLN A 1 99 ? 14.441 -50.676 8.228 1.00 75.99 94 GLN A CA 1
ATOM 702 C C . GLN A 1 99 ? 13.256 -51.354 8.956 1.00 81.66 94 GLN A C 1
ATOM 703 O O . GLN A 1 99 ? 12.174 -50.779 9.012 1.00 81.39 94 GLN A O 1
ATOM 709 N N . GLU A 1 100 ? 13.502 -52.523 9.594 1.00 79.48 95 GLU A N 1
ATOM 710 C CA . GLU A 1 100 ? 12.499 -53.253 10.385 1.00 81.89 95 GLU A CA 1
ATOM 711 C C . GLU A 1 100 ? 12.047 -52.460 11.640 1.00 88.86 95 GLU A C 1
ATOM 712 O O . GLU A 1 100 ? 10.905 -52.622 12.066 1.00 91.32 95 GLU A O 1
ATOM 718 N N . TYR A 1 101 ? 12.927 -51.590 12.208 1.00 84.38 96 TYR A N 1
ATOM 719 C CA . TYR A 1 101 ? 12.624 -50.729 13.365 1.00 84.20 96 TYR A CA 1
ATOM 720 C C . TYR A 1 101 ? 11.791 -49.518 12.940 1.00 91.11 96 TYR A C 1
ATOM 721 O O . TYR A 1 101 ? 10.836 -49.167 13.633 1.00 93.42 96 TYR A O 1
ATOM 730 N N . LEU A 1 102 ? 12.196 -48.853 11.841 1.00 87.33 97 LEU A N 1
ATOM 731 C CA . LEU A 1 102 ? 11.548 -47.654 11.305 1.00 88.95 97 LEU A CA 1
ATOM 732 C C . LEU A 1 102 ? 10.150 -47.907 10.731 1.00 98.51 97 LEU A C 1
ATOM 733 O O . LEU A 1 102 ? 9.307 -47.011 10.790 1.00 99.26 97 LEU A O 1
ATOM 738 N N . THR A 1 103 ? 9.909 -49.110 10.166 1.00 98.96 98 THR A N 1
ATOM 739 C CA . THR A 1 103 ? 8.608 -49.477 9.593 1.00 103.92 98 THR A CA 1
ATOM 740 C C . THR A 1 103 ? 7.607 -49.816 10.690 1.00 112.84 98 THR A C 1
ATOM 741 O O . THR A 1 103 ? 6.423 -49.501 10.550 1.00 116.18 98 THR A O 1
ATOM 745 N N . ALA A 1 104 ? 8.084 -50.456 11.781 1.00 109.22 99 ALA A N 1
ATOM 746 C CA . ALA A 1 104 ? 7.262 -50.812 12.939 1.00 111.44 99 ALA A CA 1
ATOM 747 C C . ALA A 1 104 ? 6.896 -49.542 13.727 1.00 116.97 99 ALA A C 1
ATOM 748 O O . ALA A 1 104 ? 5.723 -49.345 14.053 1.00 120.20 99 ALA A O 1
ATOM 750 N N . ALA A 1 105 ? 7.888 -48.659 13.978 1.00 110.83 100 ALA A N 1
ATOM 751 C CA . ALA A 1 105 ? 7.692 -47.393 14.689 1.00 146.12 100 ALA A CA 1
ATOM 752 C C . ALA A 1 105 ? 7.314 -46.272 13.722 1.00 172.97 100 ALA A C 1
ATOM 753 O O . ALA A 1 105 ? 6.451 -46.456 12.865 1.00 135.99 100 ALA A O 1
ATOM 755 N N . PRO B 1 2 ? -2.043 -6.206 -5.490 1.00 85.83 -3 PRO B N 1
ATOM 756 C CA . PRO B 1 2 ? -2.424 -7.278 -6.417 1.00 86.93 -3 PRO B CA 1
ATOM 757 C C . PRO B 1 2 ? -1.348 -8.354 -6.614 1.00 89.40 -3 PRO B C 1
ATOM 758 O O . PRO B 1 2 ? -1.560 -9.487 -6.181 1.00 87.29 -3 PRO B O 1
ATOM 762 N N . LEU B 1 3 ? -0.198 -8.017 -7.245 1.00 86.89 -2 LEU B N 1
ATOM 763 C CA . LEU B 1 3 ? 0.875 -8.995 -7.478 1.00 87.44 -2 LEU B CA 1
ATOM 764 C C . LEU B 1 3 ? 1.635 -9.354 -6.204 1.00 91.90 -2 LEU B C 1
ATOM 765 O O . LEU B 1 3 ? 2.316 -10.383 -6.170 1.00 92.44 -2 LEU B O 1
ATOM 770 N N . GLY B 1 4 ? 1.475 -8.523 -5.169 1.00 87.56 -1 GLY B N 1
ATOM 771 C CA . GLY B 1 4 ? 2.013 -8.753 -3.833 1.00 85.48 -1 GLY B CA 1
ATOM 772 C C . GLY B 1 4 ? 1.097 -9.669 -3.032 1.00 87.62 -1 GLY B C 1
ATOM 773 O O . GLY B 1 4 ? 1.550 -10.318 -2.082 1.00 87.08 -1 GLY B O 1
ATOM 774 N N . SER B 1 5 ? -0.212 -9.723 -3.418 1.00 82.14 0 SER B N 1
ATOM 775 C CA . SER B 1 5 ? -1.239 -10.576 -2.802 1.00 80.27 0 SER B CA 1
ATOM 776 C C . SER B 1 5 ? -1.192 -12.008 -3.377 1.00 81.76 0 SER B C 1
ATOM 777 O O . SER B 1 5 ? -1.524 -12.971 -2.677 1.00 80.73 0 SER B O 1
ATOM 780 N N . MET B 1 6 ? -0.756 -12.132 -4.650 1.00 76.96 1 MET B N 1
ATOM 781 C CA . MET B 1 6 ? -0.579 -13.406 -5.366 1.00 76.86 1 MET B CA 1
ATOM 782 C C . MET B 1 6 ? 0.720 -14.075 -4.907 1.00 79.77 1 MET B C 1
ATOM 783 O O . MET B 1 6 ? 0.908 -15.273 -5.148 1.00 79.37 1 MET B O 1
ATOM 788 N N . SER B 1 7 ? 1.621 -13.298 -4.261 1.00 76.45 2 SER B N 1
ATOM 789 C CA . SER B 1 7 ? 2.893 -13.817 -3.748 1.00 77.29 2 SER B CA 1
ATOM 790 C C . SER B 1 7 ? 2.642 -14.807 -2.599 1.00 82.08 2 SER B C 1
ATOM 791 O O . SER B 1 7 ? 1.932 -14.465 -1.647 1.00 80.31 2 SER B O 1
ATOM 794 N N . PRO B 1 8 ? 3.171 -16.046 -2.686 1.00 82.00 3 PRO B N 1
ATOM 795 C CA . PRO B 1 8 ? 2.942 -17.021 -1.599 1.00 81.77 3 PRO B CA 1
ATOM 796 C C . PRO B 1 8 ? 3.434 -16.530 -0.227 1.00 86.42 3 PRO B C 1
ATOM 797 O O . PRO B 1 8 ? 4.358 -15.699 -0.186 1.00 85.75 3 PRO B O 1
ATOM 801 N N . PRO B 1 9 ? 2.843 -17.002 0.909 1.00 82.78 4 PRO B N 1
ATOM 802 C CA . PRO B 1 9 ? 3.365 -16.579 2.223 1.00 80.46 4 PRO B CA 1
ATOM 803 C C . PRO B 1 9 ? 4.814 -17.058 2.380 1.00 80.30 4 PRO B C 1
ATOM 804 O O . PRO B 1 9 ? 5.092 -18.201 2.009 1.00 80.23 4 PRO B O 1
ATOM 808 N N . PRO B 1 10 ? 5.757 -16.184 2.828 1.00 74.02 5 PRO B N 1
ATOM 809 C CA . PRO B 1 10 ? 7.169 -16.617 2.976 1.00 72.00 5 PRO B CA 1
ATOM 810 C C . PRO B 1 10 ? 7.317 -17.969 3.680 1.00 66.66 5 PRO B C 1
ATOM 811 O O . PRO B 1 10 ? 6.732 -18.165 4.753 1.00 64.51 5 PRO B O 1
ATOM 815 N N . ALA B 1 11 ? 8.027 -18.920 3.027 1.00 58.31 6 ALA B N 1
ATOM 816 C CA . ALA B 1 11 ? 8.232 -20.288 3.524 1.00 56.17 6 ALA B CA 1
ATOM 817 C C . ALA B 1 11 ? 9.147 -20.319 4.758 1.00 55.47 6 ALA B C 1
ATOM 818 O O . ALA B 1 11 ? 10.320 -19.951 4.677 1.00 57.52 6 ALA B O 1
ATOM 820 N N . GLU B 1 12 ? 8.595 -20.717 5.904 1.00 45.33 7 GLU B N 1
ATOM 821 C CA . GLU B 1 12 ? 9.342 -20.758 7.164 1.00 43.04 7 GLU B CA 1
ATOM 822 C C . GLU B 1 12 ? 9.150 -22.101 7.831 1.00 45.04 7 GLU B C 1
ATOM 823 O O . GLU B 1 12 ? 8.018 -22.605 7.888 1.00 44.84 7 GLU B O 1
ATOM 829 N N . SER B 1 13 ? 10.248 -22.686 8.338 1.00 39.58 8 SER B N 1
ATOM 830 C CA A SER B 1 13 ? 10.207 -23.970 9.031 0.50 38.66 8 SER B CA 1
ATOM 831 C CA B SER B 1 13 ? 10.166 -23.977 9.008 0.50 38.99 8 SER B CA 1
ATOM 832 C C . SER B 1 13 ? 9.351 -23.861 10.304 1.00 40.86 8 SER B C 1
ATOM 833 O O . SER B 1 13 ? 9.459 -22.867 11.031 1.00 40.10 8 SER B O 1
ATOM 838 N N . HIS B 1 14 ? 8.473 -24.840 10.553 1.00 36.69 9 HIS B N 1
ATOM 839 C CA . HIS B 1 14 ? 7.587 -24.847 11.733 1.00 36.87 9 HIS B CA 1
ATOM 840 C C . HIS B 1 14 ? 8.360 -24.632 13.040 1.00 39.94 9 HIS B C 1
ATOM 841 O O . HIS B 1 14 ? 7.909 -23.894 13.910 1.00 38.41 9 HIS B O 1
ATOM 848 N N . ILE B 1 15 ? 9.502 -25.320 13.187 1.00 38.08 10 ILE B N 1
ATOM 849 C CA . ILE B 1 15 ? 10.358 -25.230 14.376 1.00 37.30 10 ILE B CA 1
ATOM 850 C C . ILE B 1 15 ? 11.806 -25.011 14.011 1.00 41.16 10 ILE B C 1
ATOM 851 O O . ILE B 1 15 ? 12.367 -25.700 13.151 1.00 40.93 10 ILE B O 1
ATOM 856 N N . ILE B 1 16 ? 12.408 -24.064 14.695 1.00 37.13 11 ILE B N 1
ATOM 857 C CA . ILE B 1 16 ? 13.851 -23.823 14.653 1.00 36.35 11 ILE B CA 1
ATOM 858 C C . ILE B 1 16 ? 14.333 -24.173 16.058 1.00 39.68 11 ILE B C 1
ATOM 859 O O . ILE B 1 16 ? 13.874 -23.600 17.055 1.00 39.81 11 ILE B O 1
ATOM 864 N N A LEU B 1 17 ? 15.246 -25.143 16.143 0.50 36.98 12 LEU B N 1
ATOM 865 N N B LEU B 1 17 ? 15.264 -25.104 16.128 0.50 37.68 12 LEU B N 1
ATOM 866 C CA A LEU B 1 17 ? 15.842 -25.534 17.416 0.50 36.44 12 LEU B CA 1
ATOM 867 C CA B LEU B 1 17 ? 15.828 -25.544 17.386 0.50 37.48 12 LEU B CA 1
ATOM 868 C C A LEU B 1 17 ? 17.190 -24.889 17.557 0.50 41.03 12 LEU B C 1
ATOM 869 C C B LEU B 1 17 ? 17.215 -24.966 17.577 0.50 41.60 12 LEU B C 1
ATOM 870 O O A LEU B 1 17 ? 17.991 -24.911 16.622 0.50 41.73 12 LEU B O 1
ATOM 871 O O B LEU B 1 17 ? 18.061 -25.091 16.690 0.50 42.41 12 LEU B O 1
ATOM 880 N N . LEU B 1 18 ? 17.436 -24.318 18.721 1.00 37.67 13 LEU B N 1
ATOM 881 C CA . LEU B 1 18 ? 18.718 -23.701 19.058 1.00 39.27 13 LEU B CA 1
ATOM 882 C C . LEU B 1 18 ? 19.289 -24.534 20.165 1.00 46.21 13 LEU B C 1
ATOM 883 O O . LEU B 1 18 ? 18.653 -24.653 21.213 1.00 45.33 13 LEU B O 1
ATOM 888 N N . ILE B 1 19 ? 20.417 -25.207 19.896 1.00 45.06 14 ILE B N 1
ATOM 889 C CA . ILE B 1 19 ? 21.079 -26.031 20.906 1.00 45.06 14 ILE B CA 1
ATOM 890 C C . ILE B 1 19 ? 22.451 -25.448 21.213 1.00 47.60 14 ILE B C 1
ATOM 891 O O . ILE B 1 19 ? 23.012 -24.658 20.439 1.00 45.81 14 ILE B O 1
ATOM 896 N N . GLN B 1 20 ? 22.983 -25.851 22.357 1.00 44.96 15 GLN B N 1
ATOM 897 C CA . GLN B 1 20 ? 24.249 -25.379 22.880 1.00 47.45 15 GLN B CA 1
ATOM 898 C C . GLN B 1 20 ? 24.761 -26.416 23.879 1.00 51.81 15 GLN B C 1
ATOM 899 O O . GLN B 1 20 ? 23.962 -27.084 24.528 1.00 50.46 15 GLN B O 1
ATOM 905 N N . GLN B 1 21 ? 26.075 -26.510 24.022 1.00 52.02 16 GLN B N 1
ATOM 906 C CA . GLN B 1 21 ? 26.733 -27.391 24.998 1.00 54.89 16 GLN B CA 1
ATOM 907 C C . GLN B 1 21 ? 27.737 -26.524 25.776 1.00 65.01 16 GLN B C 1
ATOM 908 O O . GLN B 1 21 ? 28.839 -26.261 25.290 1.00 65.14 16 GLN B O 1
ATOM 914 N N . GLY B 1 22 ? 27.286 -25.994 26.915 1.00 66.88 17 GLY B N 1
ATOM 915 C CA . GLY B 1 22 ? 28.087 -25.137 27.788 1.00 71.22 17 GLY B CA 1
ATOM 916 C C . GLY B 1 22 ? 28.045 -23.667 27.429 1.00 81.28 17 GLY B C 1
ATOM 917 O O . GLY B 1 22 ? 26.963 -23.112 27.246 1.00 81.89 17 GLY B O 1
ATOM 918 N N . SER B 1 23 ? 29.225 -23.028 27.328 1.00 81.99 18 SER B N 1
ATOM 919 C CA . SER B 1 23 ? 29.385 -21.609 26.982 1.00 84.00 18 SER B CA 1
ATOM 920 C C . SER B 1 23 ? 30.153 -21.420 25.652 1.00 87.56 18 SER B C 1
ATOM 921 O O . SER B 1 23 ? 30.256 -20.290 25.148 1.00 88.96 18 SER B O 1
ATOM 924 N N . ASP B 1 24 ? 30.689 -22.535 25.101 1.00 81.00 19 ASP B N 1
ATOM 925 C CA . ASP B 1 24 ? 31.433 -22.616 23.840 1.00 79.99 19 ASP B CA 1
ATOM 926 C C . ASP B 1 24 ? 30.544 -22.163 22.635 1.00 78.75 19 ASP B C 1
ATOM 927 O O . ASP B 1 24 ? 29.523 -22.812 22.369 1.00 74.24 19 ASP B O 1
ATOM 932 N N . PRO B 1 25 ? 30.922 -21.074 21.902 1.00 74.94 20 PRO B N 1
ATOM 933 C CA . PRO B 1 25 ? 30.112 -20.640 20.740 1.00 72.26 20 PRO B CA 1
ATOM 934 C C . PRO B 1 25 ? 30.113 -21.639 19.576 1.00 72.27 20 PRO B C 1
ATOM 935 O O . PRO B 1 25 ? 29.217 -21.602 18.743 1.00 70.68 20 PRO B O 1
ATOM 939 N N . LYS B 1 26 ? 31.118 -22.527 19.523 1.00 68.00 21 LYS B N 1
ATOM 940 C CA . LYS B 1 26 ? 31.264 -23.562 18.500 1.00 66.75 21 LYS B CA 1
ATOM 941 C C . LYS B 1 26 ? 30.194 -24.666 18.609 1.00 65.50 21 LYS B C 1
ATOM 942 O O . LYS B 1 26 ? 29.907 -25.330 17.605 1.00 64.52 21 LYS B O 1
ATOM 948 N N . THR B 1 27 ? 29.597 -24.843 19.815 1.00 57.51 22 THR B N 1
ATOM 949 C CA . THR B 1 27 ? 28.544 -25.835 20.065 1.00 53.79 22 THR B CA 1
ATOM 950 C C . THR B 1 27 ? 27.138 -25.258 19.780 1.00 53.68 22 THR B C 1
ATOM 951 O O . THR B 1 27 ? 26.158 -25.997 19.906 1.00 53.32 22 THR B O 1
ATOM 955 N N . ARG B 1 28 ? 27.026 -23.954 19.424 1.00 48.49 23 ARG B N 1
ATOM 956 C CA . ARG B 1 28 ? 25.716 -23.341 19.149 1.00 45.31 23 ARG B CA 1
ATOM 957 C C . ARG B 1 28 ? 25.197 -23.786 17.782 1.00 46.59 23 ARG B C 1
ATOM 958 O O . ARG B 1 28 ? 25.470 -23.150 16.767 1.00 46.42 23 ARG B O 1
ATOM 966 N N . ILE B 1 29 ? 24.453 -24.884 17.759 1.00 42.05 24 ILE B N 1
ATOM 967 C CA . ILE B 1 29 ? 23.942 -25.428 16.506 1.00 41.01 24 ILE B CA 1
ATOM 968 C C . ILE B 1 29 ? 22.449 -25.226 16.344 1.00 40.86 24 ILE B C 1
ATOM 969 O O . ILE B 1 29 ? 21.681 -25.460 17.269 1.00 41.21 24 ILE B O 1
ATOM 974 N N . TRP B 1 30 ? 22.025 -24.843 15.150 1.00 37.99 25 TRP B N 1
ATOM 975 C CA . TRP B 1 30 ? 20.605 -24.697 14.892 1.00 37.21 25 TRP B CA 1
ATOM 976 C C . TRP B 1 30 ? 20.125 -25.737 13.884 1.00 41.23 25 TRP B C 1
ATOM 977 O O . TRP B 1 30 ? 20.909 -26.195 13.045 1.00 40.17 25 TRP B O 1
ATOM 988 N N . SER B 1 31 ? 18.828 -26.056 13.935 1.00 38.41 26 SER B N 1
ATOM 989 C CA . SER B 1 31 ? 18.218 -27.019 13.018 1.00 38.91 26 SER B CA 1
ATOM 990 C C . SER B 1 31 ? 16.780 -26.623 12.674 1.00 42.04 26 SER B C 1
ATOM 991 O O . SER B 1 31 ? 16.099 -25.995 13.480 1.00 42.89 26 SER B O 1
ATOM 994 N N . ASP B 1 32 ? 16.327 -26.990 11.479 1.00 40.30 27 ASP B N 1
ATOM 995 C CA . ASP B 1 32 ? 14.971 -26.729 10.991 1.00 41.17 27 ASP B CA 1
ATOM 996 C C . ASP B 1 32 ? 14.146 -28.021 11.121 1.00 42.25 27 ASP B C 1
ATOM 997 O O . ASP B 1 32 ? 14.667 -29.108 10.878 1.00 40.19 27 ASP B O 1
ATOM 1002 N N . HIS B 1 33 ? 12.871 -27.893 11.511 1.00 38.63 28 HIS B N 1
ATOM 1003 C CA . HIS B 1 33 ? 11.955 -29.019 11.723 1.00 39.23 28 HIS B CA 1
ATOM 1004 C C . HIS B 1 33 ? 10.565 -28.696 11.188 1.00 44.71 28 HIS B C 1
ATOM 1005 O O . HIS B 1 33 ? 10.021 -27.602 11.432 1.00 40.82 28 HIS B O 1
ATOM 1012 N N . CYS B 1 34 ? 10.001 -29.643 10.429 1.00 45.27 29 CYS B N 1
ATOM 1013 C CA . CYS B 1 34 ? 8.690 -29.442 9.809 1.00 48.68 29 CYS B CA 1
ATOM 1014 C C . CYS B 1 34 ? 7.555 -29.695 10.792 1.00 50.23 29 CYS B C 1
ATOM 1015 O O . CYS B 1 34 ? 6.405 -29.396 10.486 1.00 51.78 29 CYS B O 1
ATOM 1018 N N . SER B 1 35 ? 7.877 -30.232 11.970 1.00 44.63 30 SER B N 1
ATOM 1019 C CA . SER B 1 35 ? 6.888 -30.581 12.994 1.00 44.91 30 SER B CA 1
ATOM 1020 C C . SER B 1 35 ? 7.526 -30.737 14.359 1.00 48.27 30 SER B C 1
ATOM 1021 O O . SER B 1 35 ? 8.759 -30.839 14.464 1.00 45.54 30 SER B O 1
ATOM 1024 N N . LEU B 1 36 ? 6.666 -30.828 15.406 1.00 47.24 31 LEU B N 1
ATOM 1025 C CA . LEU B 1 36 ? 7.055 -31.110 16.797 1.00 47.64 31 LEU B CA 1
ATOM 1026 C C . LEU B 1 36 ? 7.738 -32.508 16.849 1.00 50.53 31 LEU B C 1
ATOM 1027 O O . LEU B 1 36 ? 8.750 -32.661 17.531 1.00 49.71 31 LEU B O 1
ATOM 1032 N N . ARG B 1 37 ? 7.180 -33.497 16.121 1.00 47.32 32 ARG B N 1
ATOM 1033 C CA . ARG B 1 37 ? 7.695 -34.868 16.011 1.00 48.95 32 ARG B CA 1
ATOM 1034 C C . ARG B 1 37 ? 9.151 -34.874 15.514 1.00 52.74 32 ARG B C 1
ATOM 1035 O O . ARG B 1 37 ? 9.991 -35.566 16.103 1.00 52.24 32 ARG B O 1
ATOM 1043 N N . SER B 1 38 ? 9.437 -34.092 14.444 1.00 48.10 33 SER B N 1
ATOM 1044 C CA . SER B 1 38 ? 10.770 -33.949 13.862 1.00 47.02 33 SER B CA 1
ATOM 1045 C C . SER B 1 38 ? 11.716 -33.326 14.907 1.00 48.09 33 SER B C 1
ATOM 1046 O O . SER B 1 38 ? 12.846 -33.806 15.044 1.00 46.80 33 SER B O 1
ATOM 1049 N N . ALA B 1 39 ? 11.262 -32.261 15.646 1.00 42.27 34 ALA B N 1
ATOM 1050 C CA . ALA B 1 39 ? 12.105 -31.608 16.672 1.00 40.62 34 ALA B CA 1
ATOM 1051 C C . ALA B 1 39 ? 12.447 -32.574 17.818 1.00 42.79 34 ALA B C 1
ATOM 1052 O O . ALA B 1 39 ? 13.588 -32.568 18.275 1.00 39.48 34 ALA B O 1
ATOM 1054 N N . ILE B 1 40 ? 11.464 -33.381 18.273 1.00 42.11 35 ILE B N 1
ATOM 1055 C CA . ILE B 1 40 ? 11.643 -34.407 19.312 1.00 43.02 35 ILE B CA 1
ATOM 1056 C C . ILE B 1 40 ? 12.663 -35.460 18.831 1.00 46.72 35 ILE B C 1
ATOM 1057 O O . ILE B 1 40 ? 13.588 -35.787 19.576 1.00 46.08 35 ILE B O 1
ATOM 1062 N N . GLU B 1 41 ? 12.485 -35.994 17.607 1.00 43.33 36 GLU B N 1
ATOM 1063 C CA . GLU B 1 41 ? 13.383 -37.013 17.042 1.00 44.79 36 GLU B CA 1
ATOM 1064 C C . GLU B 1 41 ? 14.815 -36.504 16.969 1.00 47.20 36 GLU B C 1
ATOM 1065 O O . GLU B 1 41 ? 15.749 -37.253 17.246 1.00 47.16 36 GLU B O 1
ATOM 1071 N N . TYR B 1 42 ? 14.979 -35.202 16.703 1.00 41.97 37 TYR B N 1
ATOM 1072 C CA . TYR B 1 42 ? 16.279 -34.569 16.687 1.00 39.93 37 TYR B CA 1
ATOM 1073 C C . TYR B 1 42 ? 16.895 -34.557 18.108 1.00 42.44 37 TYR B C 1
ATOM 1074 O O . TYR B 1 42 ? 18.069 -34.910 18.238 1.00 40.02 37 TYR B O 1
ATOM 1083 N N . ILE B 1 43 ? 16.148 -34.109 19.148 1.00 38.88 38 ILE B N 1
ATOM 1084 C CA . ILE B 1 43 ? 16.791 -34.040 20.479 1.00 40.02 38 ILE B CA 1
ATOM 1085 C C . ILE B 1 43 ? 17.002 -35.428 21.102 1.00 43.56 38 ILE B C 1
ATOM 1086 O O . ILE B 1 43 ? 17.937 -35.583 21.893 1.00 42.24 38 ILE B O 1
ATOM 1091 N N . VAL B 1 44 ? 16.186 -36.435 20.708 1.00 41.77 39 VAL B N 1
ATOM 1092 C CA . VAL B 1 44 ? 16.352 -37.837 21.120 1.00 43.43 39 VAL B CA 1
ATOM 1093 C C . VAL B 1 44 ? 17.664 -38.347 20.431 1.00 45.09 39 VAL B C 1
ATOM 1094 O O . VAL B 1 44 ? 18.472 -39.007 21.069 1.00 42.92 39 VAL B O 1
ATOM 1098 N N . GLY B 1 45 ? 17.870 -37.957 19.170 1.00 42.15 40 GLY B N 1
ATOM 1099 C CA . GLY B 1 45 ? 19.082 -38.232 18.399 1.00 42.03 40 GLY B CA 1
ATOM 1100 C C . GLY B 1 45 ? 20.347 -37.653 19.029 1.00 44.96 40 GLY B C 1
ATOM 1101 O O . GLY B 1 45 ? 21.349 -38.366 19.145 1.00 45.02 40 GLY B O 1
ATOM 1102 N N . VAL B 1 46 ? 20.304 -36.369 19.471 1.00 42.59 41 VAL B N 1
ATOM 1103 C CA . VAL B 1 46 ? 21.423 -35.680 20.175 1.00 43.12 41 VAL B CA 1
ATOM 1104 C C . VAL B 1 46 ? 21.748 -36.473 21.445 1.00 47.28 41 VAL B C 1
ATOM 1105 O O . VAL B 1 46 ? 22.909 -36.766 21.707 1.00 48.75 41 VAL B O 1
ATOM 1109 N N . TYR B 1 47 ? 20.720 -36.834 22.214 1.00 44.61 42 TYR B N 1
ATOM 1110 C CA . TYR B 1 47 ? 20.885 -37.613 23.433 1.00 45.48 42 TYR B CA 1
ATOM 1111 C C . TYR B 1 47 ? 21.533 -38.990 23.172 1.00 49.53 42 TYR B C 1
ATOM 1112 O O . TYR B 1 47 ? 22.556 -39.303 23.775 1.00 49.16 42 TYR B O 1
ATOM 1121 N N . GLN B 1 48 ? 20.951 -39.782 22.255 1.00 46.83 43 GLN B N 1
ATOM 1122 C CA . GLN B 1 48 ? 21.378 -41.145 21.933 1.00 48.83 43 GLN B CA 1
ATOM 1123 C C . GLN B 1 48 ? 22.782 -41.236 21.302 1.00 53.78 43 GLN B C 1
ATOM 1124 O O . GLN B 1 48 ? 23.498 -42.196 21.597 1.00 56.30 43 GLN B O 1
ATOM 1130 N N . THR B 1 49 ? 23.212 -40.213 20.552 1.00 48.47 44 THR B N 1
ATOM 1131 C CA . THR B 1 49 ? 24.548 -40.164 19.948 1.00 48.96 44 THR B CA 1
ATOM 1132 C C . THR B 1 49 ? 25.585 -39.564 20.901 1.00 53.66 44 THR B C 1
ATOM 1133 O O . THR B 1 49 ? 26.766 -39.543 20.577 1.00 52.88 44 THR B O 1
ATOM 1137 N N . ASN B 1 50 ? 25.148 -39.063 22.065 1.00 51.87 45 ASN B N 1
ATOM 1138 C CA . ASN B 1 50 ? 26.063 -38.474 23.041 1.00 53.03 45 ASN B CA 1
ATOM 1139 C C . ASN B 1 50 ? 25.930 -39.102 24.452 1.00 61.32 45 ASN B C 1
ATOM 1140 O O . ASN B 1 50 ? 26.053 -38.401 25.463 1.00 62.44 45 ASN B O 1
ATOM 1145 N N . GLN B 1 51 ? 25.690 -40.427 24.504 1.00 59.41 46 GLN B N 1
ATOM 1146 C CA . GLN B 1 51 ? 25.559 -41.202 25.748 1.00 85.41 46 GLN B CA 1
ATOM 1147 C C . GLN B 1 51 ? 26.640 -42.266 25.872 1.00 114.16 46 GLN B C 1
ATOM 1148 O O . GLN B 1 51 ? 27.683 -42.165 25.234 1.00 79.32 46 GLN B O 1
ATOM 1154 N N . ASP B 1 60 ? 16.168 -43.844 29.614 1.00 78.95 55 ASP B N 1
ATOM 1155 C CA . ASP B 1 60 ? 15.894 -43.414 30.983 1.00 79.97 55 ASP B CA 1
ATOM 1156 C C . ASP B 1 60 ? 15.431 -41.962 30.955 1.00 80.66 55 ASP B C 1
ATOM 1157 O O . ASP B 1 60 ? 16.165 -41.102 30.454 1.00 78.83 55 ASP B O 1
ATOM 1162 N N . VAL B 1 61 ? 14.191 -41.702 31.442 1.00 75.42 56 VAL B N 1
ATOM 1163 C CA . VAL B 1 61 ? 13.564 -40.375 31.448 1.00 72.54 56 VAL B CA 1
ATOM 1164 C C . VAL B 1 61 ? 14.346 -39.367 32.288 1.00 69.64 56 VAL B C 1
ATOM 1165 O O . VAL B 1 61 ? 14.620 -38.275 31.804 1.00 67.43 56 VAL B O 1
ATOM 1169 N N . SER B 1 62 ? 14.719 -39.738 33.523 1.00 64.84 57 SER B N 1
ATOM 1170 C CA . SER B 1 62 ? 15.486 -38.898 34.447 1.00 63.55 57 SER B CA 1
ATOM 1171 C C . SER B 1 62 ? 16.802 -38.403 33.820 1.00 60.82 57 SER B C 1
ATOM 1172 O O . SER B 1 62 ? 17.076 -37.203 33.843 1.00 58.89 57 SER B O 1
ATOM 1175 N N . ARG B 1 63 ? 17.576 -39.328 33.217 1.00 55.47 58 ARG B N 1
ATOM 1176 C CA . ARG B 1 63 ? 18.852 -39.071 32.550 1.00 53.69 58 ARG B CA 1
ATOM 1177 C C . ARG B 1 63 ? 18.677 -38.206 31.320 1.00 53.09 58 ARG B C 1
ATOM 1178 O O . ARG B 1 63 ? 19.562 -37.410 31.007 1.00 51.16 58 ARG B O 1
ATOM 1186 N N . PHE B 1 64 ? 17.566 -38.410 30.588 1.00 48.89 59 PHE B N 1
ATOM 1187 C CA . PHE B 1 64 ? 17.233 -37.630 29.391 1.00 47.90 59 PHE B CA 1
ATOM 1188 C C . PHE B 1 64 ? 17.043 -36.142 29.774 1.00 51.69 59 PHE B C 1
ATOM 1189 O O . PHE B 1 64 ? 17.687 -35.274 29.191 1.00 50.19 59 PHE B O 1
ATOM 1197 N N . PHE B 1 65 ? 16.218 -35.877 30.804 1.00 51.25 60 PHE B N 1
ATOM 1198 C CA . PHE B 1 65 ? 15.952 -34.536 31.338 1.00 52.60 60 PHE B CA 1
ATOM 1199 C C . PHE B 1 65 ? 17.227 -33.938 31.939 1.00 53.82 60 PHE B C 1
ATOM 1200 O O . PHE B 1 65 ? 17.562 -32.798 31.623 1.00 51.82 60 PHE B O 1
ATOM 1208 N N . ASN B 1 66 ? 17.968 -34.725 32.723 1.00 50.52 61 ASN B N 1
ATOM 1209 C CA . ASN B 1 66 ? 19.227 -34.266 33.307 1.00 52.32 61 ASN B CA 1
ATOM 1210 C C . ASN B 1 66 ? 20.233 -33.829 32.227 1.00 54.72 61 ASN B C 1
ATOM 1211 O O . ASN B 1 66 ? 20.894 -32.810 32.405 1.00 54.68 61 ASN B O 1
ATOM 1216 N N . PHE B 1 67 ? 20.335 -34.602 31.126 1.00 49.30 62 PHE B N 1
ATOM 1217 C CA . PHE B 1 67 ? 21.208 -34.331 29.985 1.00 47.34 62 PHE B CA 1
ATOM 1218 C C . PHE B 1 67 ? 20.886 -32.954 29.397 1.00 50.00 62 PHE B C 1
ATOM 1219 O O . PHE B 1 67 ? 21.810 -32.192 29.117 1.00 49.63 62 PHE B O 1
ATOM 1227 N N . PHE B 1 68 ? 19.583 -32.619 29.245 1.00 46.77 63 PHE B N 1
ATOM 1228 C CA . PHE B 1 68 ? 19.145 -31.341 28.685 1.00 46.29 63 PHE B CA 1
ATOM 1229 C C . PHE B 1 68 ? 19.023 -30.224 29.725 1.00 52.44 63 PHE B C 1
ATOM 1230 O O . PHE B 1 68 ? 18.621 -29.123 29.365 1.00 52.28 63 PHE B O 1
ATOM 1238 N N . ASP B 1 69 ? 19.407 -30.481 30.984 1.00 52.51 64 ASP B N 1
ATOM 1239 C CA . ASP B 1 69 ? 19.410 -29.463 32.040 1.00 55.70 64 ASP B CA 1
ATOM 1240 C C . ASP B 1 69 ? 20.842 -29.144 32.510 1.00 64.08 64 ASP B C 1
ATOM 1241 O O . ASP B 1 69 ? 21.034 -28.118 33.163 1.00 66.63 64 ASP B O 1
ATOM 1246 N N . GLU B 1 70 ? 21.836 -30.005 32.181 1.00 61.63 65 GLU B N 1
ATOM 1247 C CA . GLU B 1 70 ? 23.229 -29.847 32.620 1.00 64.17 65 GLU B CA 1
ATOM 1248 C C . GLU B 1 70 ? 24.310 -29.940 31.528 1.00 68.40 65 GLU B C 1
ATOM 1249 O O . GLU B 1 70 ? 25.315 -29.241 31.635 1.00 71.22 65 GLU B O 1
ATOM 1255 N N . ILE B 1 71 ? 24.164 -30.836 30.546 1.00 61.87 66 ILE B N 1
ATOM 1256 C CA . ILE B 1 71 ? 25.168 -31.005 29.491 1.00 60.48 66 ILE B CA 1
ATOM 1257 C C . ILE B 1 71 ? 24.825 -30.108 28.296 1.00 62.74 66 ILE B C 1
ATOM 1258 O O . ILE B 1 71 ? 25.657 -29.289 27.895 1.00 64.07 66 ILE B O 1
ATOM 1263 N N . TYR B 1 72 ? 23.619 -30.276 27.725 1.00 55.58 67 TYR B N 1
ATOM 1264 C CA . TYR B 1 72 ? 23.131 -29.455 26.623 1.00 53.80 67 TYR B CA 1
ATOM 1265 C C . TYR B 1 72 ? 21.982 -28.576 27.097 1.00 56.76 67 TYR B C 1
ATOM 1266 O O . TYR B 1 72 ? 21.320 -28.880 28.093 1.00 56.60 67 TYR B O 1
ATOM 1275 N N . ASP B 1 73 ? 21.755 -27.481 26.381 1.00 51.29 68 ASP B N 1
ATOM 1276 C CA . ASP B 1 73 ? 20.620 -26.605 26.608 1.00 50.79 68 ASP B CA 1
ATOM 1277 C C . ASP B 1 73 ? 19.957 -26.491 25.261 1.00 53.73 68 ASP B C 1
ATOM 1278 O O . ASP B 1 73 ? 20.626 -26.618 24.231 1.00 51.58 68 ASP B O 1
ATOM 1283 N N A CYS B 1 74 ? 18.641 -26.296 25.259 0.50 52.29 69 CYS B N 1
ATOM 1284 N N B CYS B 1 74 ? 18.636 -26.317 25.243 0.50 50.04 69 CYS B N 1
ATOM 1285 C CA A CYS B 1 74 ? 17.872 -26.197 24.026 0.50 52.07 69 CYS B CA 1
ATOM 1286 C CA B CYS B 1 74 ? 17.905 -26.190 23.985 0.50 48.72 69 CYS B CA 1
ATOM 1287 C C A CYS B 1 74 ? 16.748 -25.184 24.132 0.50 53.98 69 CYS B C 1
ATOM 1288 C C B CYS B 1 74 ? 16.723 -25.243 24.095 0.50 52.49 69 CYS B C 1
ATOM 1289 O O A CYS B 1 74 ? 16.123 -25.053 25.187 0.50 54.44 69 CYS B O 1
ATOM 1290 O O B CYS B 1 74 ? 16.059 -25.190 25.132 0.50 52.97 69 CYS B O 1
ATOM 1295 N N . VAL B 1 75 ? 16.489 -24.469 23.030 1.00 48.76 70 VAL B N 1
ATOM 1296 C CA . VAL B 1 75 ? 15.394 -23.487 22.947 1.00 48.32 70 VAL B CA 1
ATOM 1297 C C . VAL B 1 75 ? 14.629 -23.724 21.650 1.00 46.17 70 VAL B C 1
ATOM 1298 O O . VAL B 1 75 ? 15.206 -23.546 20.569 1.00 45.45 70 VAL B O 1
ATOM 1302 N N . PRO B 1 76 ? 13.351 -24.153 21.734 1.00 40.49 71 PRO B N 1
ATOM 1303 C CA . PRO B 1 76 ? 12.533 -24.262 20.511 1.00 38.92 71 PRO B CA 1
ATOM 1304 C C . PRO B 1 76 ? 11.878 -22.925 20.138 1.00 42.15 71 PRO B C 1
ATOM 1305 O O . PRO B 1 76 ? 11.273 -22.263 20.986 1.00 43.31 71 PRO B O 1
ATOM 1309 N N . LEU B 1 77 ? 11.969 -22.544 18.865 1.00 38.39 72 LEU B N 1
ATOM 1310 C CA . LEU B 1 77 ? 11.319 -21.363 18.298 1.00 37.46 72 LEU B CA 1
ATOM 1311 C C . LEU B 1 77 ? 10.213 -21.918 17.393 1.00 40.79 72 LEU B C 1
ATOM 1312 O O . LEU B 1 77 ? 10.498 -22.623 16.422 1.00 36.94 72 LEU B O 1
ATOM 1317 N N . VAL B 1 78 ? 8.954 -21.650 17.751 1.00 37.83 73 VAL B N 1
ATOM 1318 C CA . VAL B 1 78 ? 7.818 -22.177 16.998 1.00 36.16 73 VAL B CA 1
ATOM 1319 C C . VAL B 1 78 ? 7.213 -21.098 16.094 1.00 38.21 73 VAL B C 1
ATOM 1320 O O . VAL B 1 78 ? 6.784 -20.045 16.588 1.00 37.62 73 VAL B O 1
ATOM 1324 N N . TYR B 1 79 ? 7.116 -21.389 14.785 1.00 33.80 74 TYR B N 1
ATOM 1325 C CA . TYR B 1 79 ? 6.568 -20.433 13.832 1.00 34.44 74 TYR B CA 1
ATOM 1326 C C . TYR B 1 79 ? 5.045 -20.280 13.942 1.00 37.57 74 TYR B C 1
ATOM 1327 O O . TYR B 1 79 ? 4.293 -21.252 13.859 1.00 39.26 74 TYR B O 1
ATOM 1336 N N . ASP B 1 80 ? 4.599 -19.064 14.185 1.00 33.24 75 ASP B N 1
ATOM 1337 C CA . ASP B 1 80 ? 3.170 -18.789 14.266 1.00 33.97 75 ASP B CA 1
ATOM 1338 C C . ASP B 1 80 ? 2.833 -18.281 12.850 1.00 39.62 75 ASP B C 1
ATOM 1339 O O . ASP B 1 80 ? 3.241 -17.173 12.491 1.00 37.22 75 ASP B O 1
ATOM 1344 N N . ARG B 1 81 ? 2.134 -19.093 12.044 1.00 36.23 76 ARG B N 1
ATOM 1345 C CA . ARG B 1 81 ? 1.810 -18.739 10.654 1.00 36.86 76 ARG B CA 1
ATOM 1346 C C . ARG B 1 81 ? 0.906 -17.515 10.523 1.00 39.74 76 ARG B C 1
ATOM 1347 O O . ARG B 1 81 ? 1.107 -16.707 9.619 1.00 38.22 76 ARG B O 1
ATOM 1355 N N . HIS B 1 82 ? -0.077 -17.366 11.403 1.00 36.84 77 HIS B N 1
ATOM 1356 C CA . HIS B 1 82 ? -0.989 -16.224 11.294 1.00 35.51 77 HIS B CA 1
ATOM 1357 C C . HIS B 1 82 ? -0.286 -14.877 11.506 1.00 36.68 77 HIS B C 1
ATOM 1358 O O . HIS B 1 82 ? -0.508 -13.949 10.736 1.00 33.66 77 HIS B O 1
ATOM 1365 N N . PHE B 1 83 ? 0.580 -14.798 12.526 1.00 33.71 78 PHE B N 1
ATOM 1366 C CA . PHE B 1 83 ? 1.289 -13.573 12.888 1.00 34.27 78 PHE B CA 1
ATOM 1367 C C . PHE B 1 83 ? 2.668 -13.452 12.237 1.00 37.69 78 PHE B C 1
ATOM 1368 O O . PHE B 1 83 ? 3.330 -12.442 12.429 1.00 37.16 78 PHE B O 1
ATOM 1376 N N . ARG B 1 84 ? 3.062 -14.469 11.435 1.00 35.13 79 ARG B N 1
ATOM 1377 C CA . ARG B 1 84 ? 4.331 -14.615 10.712 1.00 34.78 79 ARG B CA 1
ATOM 1378 C C . ARG B 1 84 ? 5.528 -14.311 11.579 1.00 37.99 79 ARG B C 1
ATOM 1379 O O . ARG B 1 84 ? 6.377 -13.474 11.232 1.00 38.54 79 ARG B O 1
ATOM 1387 N N . ALA B 1 85 ? 5.588 -14.975 12.742 1.00 33.91 80 ALA B N 1
ATOM 1388 C CA . ALA B 1 85 ? 6.633 -14.715 13.723 1.00 33.07 80 ALA B CA 1
ATOM 1389 C C . ALA B 1 85 ? 7.029 -15.994 14.434 1.00 35.91 80 ALA B C 1
ATOM 1390 O O . ALA B 1 85 ? 6.197 -16.866 14.626 1.00 35.29 80 ALA B O 1
ATOM 1392 N N . TYR B 1 86 ? 8.273 -16.055 14.894 1.00 33.39 81 TYR B N 1
ATOM 1393 C CA . TYR B 1 86 ? 8.809 -17.160 15.688 1.00 32.09 81 TYR B CA 1
ATOM 1394 C C . TYR B 1 86 ? 8.616 -16.823 17.136 1.00 37.01 81 TYR B C 1
ATOM 1395 O O . TYR B 1 86 ? 9.048 -15.773 17.615 1.00 35.70 81 TYR B O 1
ATOM 1404 N N . ILE B 1 87 ? 7.953 -17.723 17.837 1.00 35.50 82 ILE B N 1
ATOM 1405 C CA . ILE B 1 87 ? 7.661 -17.578 19.253 1.00 35.52 82 ILE B CA 1
ATOM 1406 C C . ILE B 1 87 ? 8.563 -18.545 20.023 1.00 39.51 82 ILE B C 1
ATOM 1407 O O . ILE B 1 87 ? 8.470 -19.755 19.806 1.00 38.82 82 ILE B O 1
ATOM 1412 N N . PRO B 1 88 ? 9.434 -18.052 20.925 1.00 39.75 83 PRO B N 1
ATOM 1413 C CA . PRO B 1 88 ? 10.252 -18.977 21.723 1.00 40.70 83 PRO B CA 1
ATOM 1414 C C . PRO B 1 88 ? 9.343 -19.678 22.740 1.00 47.20 83 PRO B C 1
ATOM 1415 O O . PRO B 1 88 ? 8.446 -19.050 23.328 1.00 45.37 83 PRO B O 1
ATOM 1419 N N . HIS B 1 89 ? 9.530 -20.984 22.900 1.00 44.61 84 HIS B N 1
ATOM 1420 C CA . HIS B 1 89 ? 8.732 -21.772 23.846 1.00 46.66 84 HIS B CA 1
ATOM 1421 C C . HIS B 1 89 ? 9.694 -22.333 24.856 1.00 52.31 84 HIS B C 1
ATOM 1422 O O . HIS B 1 89 ? 10.903 -22.382 24.596 1.00 51.16 84 HIS B O 1
ATOM 1429 N N . GLU B 1 90 ? 9.173 -22.735 26.019 1.00 52.46 85 GLU B N 1
ATOM 1430 C CA . GLU B 1 90 ? 9.981 -23.274 27.114 1.00 53.73 85 GLU B CA 1
ATOM 1431 C C . GLU B 1 90 ? 10.650 -24.590 26.756 1.00 53.68 85 GLU B C 1
ATOM 1432 O O . GLU B 1 90 ? 10.054 -25.411 26.071 1.00 53.57 85 GLU B O 1
ATOM 1438 N N . LYS B 1 91 ? 11.889 -24.774 27.199 1.00 51.17 86 LYS B N 1
ATOM 1439 C CA . LYS B 1 91 ? 12.651 -26.032 27.025 1.00 50.40 86 LYS B CA 1
ATOM 1440 C C . LYS B 1 91 ? 11.827 -27.180 27.645 1.00 55.83 86 LYS B C 1
ATOM 1441 O O . LYS B 1 91 ? 11.691 -28.236 27.020 1.00 53.77 86 LYS B O 1
ATOM 1447 N N . GLN B 1 92 ? 11.220 -26.930 28.841 1.00 56.34 87 GLN B N 1
ATOM 1448 C CA . GLN B 1 92 ? 10.369 -27.895 29.554 1.00 58.52 87 GLN B CA 1
ATOM 1449 C C . GLN B 1 92 ? 9.173 -28.342 28.717 1.00 62.96 87 GLN B C 1
ATOM 1450 O O . GLN B 1 92 ? 8.785 -29.496 28.821 1.00 64.65 87 GLN B O 1
ATOM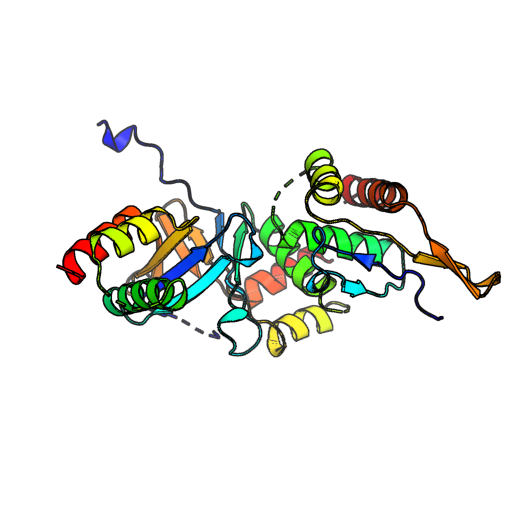 1456 N N . TRP B 1 93 ? 8.636 -27.466 27.854 1.00 60.01 88 TRP B N 1
ATOM 1457 C CA . TRP B 1 93 ? 7.527 -27.796 26.953 1.00 60.88 88 TRP B CA 1
ATOM 1458 C C . TRP B 1 93 ? 8.004 -28.866 25.957 1.00 60.42 88 TRP B C 1
ATOM 1459 O O . TRP B 1 93 ? 7.417 -29.955 25.900 1.00 61.44 88 TRP B O 1
ATOM 1470 N N . LEU B 1 94 ? 9.144 -28.606 25.270 1.00 52.63 89 LEU B N 1
ATOM 1471 C CA . LEU B 1 94 ? 9.755 -29.572 24.349 1.00 50.62 89 LEU B CA 1
ATOM 1472 C C . LEU B 1 94 ? 10.135 -30.881 25.055 1.00 54.96 89 LEU B C 1
ATOM 1473 O O . LEU B 1 94 ? 9.840 -31.961 24.526 1.00 54.83 89 LEU B O 1
ATOM 1478 N N . LEU B 1 95 ? 10.802 -30.791 26.233 1.00 52.47 90 LEU B N 1
ATOM 1479 C CA . LEU B 1 95 ? 11.219 -31.974 27.009 1.00 54.88 90 LEU B CA 1
ATOM 14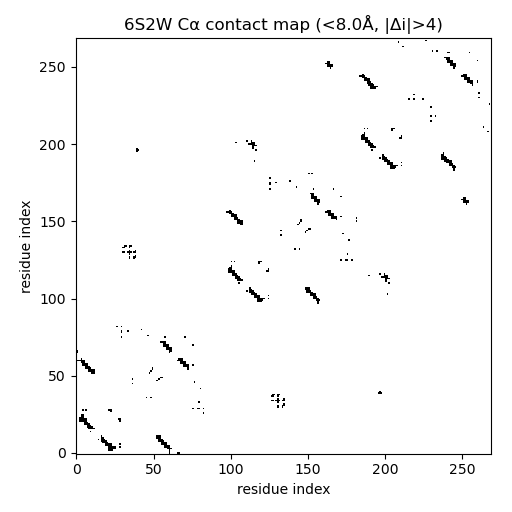80 C C . LEU B 1 95 ? 10.005 -32.812 27.453 1.00 63.67 90 LEU B C 1
ATOM 1481 O O . LEU B 1 95 ? 10.045 -34.029 27.311 1.00 63.64 90 LEU B O 1
ATOM 1486 N N . HIS B 1 96 ? 8.917 -32.162 27.913 1.00 65.26 91 HIS B N 1
ATOM 1487 C CA . HIS B 1 96 ? 7.675 -32.850 28.300 1.00 69.89 91 HIS B CA 1
ATOM 1488 C C . HIS B 1 96 ? 7.014 -33.554 27.098 1.00 74.21 91 HIS B C 1
ATOM 1489 O O . HIS B 1 96 ? 6.550 -34.682 27.250 1.00 75.81 91 HIS B O 1
ATOM 1496 N N . HIS B 1 97 ? 7.055 -32.935 25.895 1.00 69.11 92 HIS B N 1
ATOM 1497 C CA . HIS B 1 97 ? 6.523 -33.561 24.681 1.00 69.14 92 HIS B CA 1
ATOM 1498 C C . HIS B 1 97 ? 7.404 -34.696 24.193 1.00 71.56 92 HIS B C 1
ATOM 1499 O O . HIS B 1 97 ? 6.887 -35.651 23.619 1.00 73.14 92 HIS B O 1
ATOM 1506 N N . ALA B 1 98 ? 8.730 -34.608 24.442 1.00 65.41 93 ALA B N 1
ATOM 1507 C CA . ALA B 1 98 ? 9.698 -35.650 24.104 1.00 64.83 93 ALA B CA 1
ATOM 1508 C C . ALA B 1 98 ? 9.527 -36.872 25.018 1.00 71.38 93 ALA B C 1
ATOM 1509 O O . ALA B 1 98 ? 9.851 -37.986 24.610 1.00 72.19 93 ALA B O 1
ATOM 1511 N N . GLN B 1 99 ? 9.057 -36.648 26.258 1.00 69.92 94 GLN B N 1
ATOM 1512 C CA . GLN B 1 99 ? 8.801 -37.676 27.274 1.00 73.25 94 GLN B CA 1
ATOM 1513 C C . GLN B 1 99 ? 7.583 -38.508 26.818 1.00 81.06 94 GLN B C 1
ATOM 1514 O O . GLN B 1 99 ? 7.686 -39.733 26.744 1.00 81.96 94 GLN B O 1
ATOM 1520 N N . GLU B 1 100 ? 6.473 -37.823 26.428 1.00 79.08 95 GLU B N 1
ATOM 1521 C CA . GLU B 1 100 ? 5.229 -38.399 25.885 1.00 81.05 95 GLU B CA 1
ATOM 1522 C C . GLU B 1 100 ? 5.535 -39.323 24.696 1.00 86.37 95 GLU B C 1
ATOM 1523 O O . GLU B 1 100 ? 4.995 -40.427 24.633 1.00 89.47 95 GLU B O 1
ATOM 1529 N N . TYR B 1 101 ? 6.436 -38.884 23.784 1.00 80.29 96 TYR B N 1
ATOM 1530 C CA . TYR B 1 101 ? 6.903 -39.628 22.608 1.00 79.68 96 TYR B CA 1
ATOM 1531 C C . TYR B 1 101 ? 7.674 -40.880 23.018 1.00 86.74 96 TYR B C 1
ATOM 1532 O O . TYR B 1 101 ? 7.489 -41.930 22.400 1.00 88.78 96 TYR B O 1
ATOM 1541 N N . LEU B 1 102 ? 8.571 -40.756 24.023 1.00 83.31 97 LEU B N 1
ATOM 1542 C CA . LEU B 1 102 ? 9.393 -41.864 24.522 1.00 84.44 97 LEU B CA 1
ATOM 1543 C C . LEU B 1 102 ? 8.590 -42.914 25.307 1.00 92.33 97 LEU B C 1
ATOM 1544 O O . LEU B 1 102 ? 9.070 -44.041 25.482 1.00 93.71 97 LEU B O 1
ATOM 1549 N N . THR B 1 103 ? 7.375 -42.544 25.772 1.00 90.26 98 THR B N 1
ATOM 1550 C CA . THR B 1 103 ? 6.478 -43.432 26.520 1.00 125.29 98 THR B CA 1
ATOM 1551 C C . THR B 1 103 ? 5.485 -44.114 25.574 1.00 159.38 98 THR B C 1
ATOM 1552 O O . THR B 1 103 ? 5.850 -44.514 24.468 1.00 120.56 98 THR B O 1
ATOM 1556 N N . MET C 1 6 ? 22.024 -18.622 27.267 1.00 83.49 1 MET C N 1
ATOM 1557 C CA . MET C 1 6 ? 20.753 -19.347 27.197 1.00 82.91 1 MET C CA 1
ATOM 1558 C C . MET C 1 6 ? 20.217 -19.725 28.597 1.00 87.31 1 MET C C 1
ATOM 1559 O O . MET C 1 6 ? 20.953 -20.227 29.451 1.00 87.22 1 MET C O 1
ATOM 1564 N N . SER C 1 7 ? 18.925 -19.469 28.812 1.00 84.14 2 SER C N 1
ATOM 1565 C CA . SER C 1 7 ? 18.213 -19.694 30.070 1.00 97.95 2 SER C CA 1
ATOM 1566 C C . SER C 1 7 ? 17.932 -21.177 30.334 1.00 119.43 2 SER C C 1
ATOM 1567 O O . SER C 1 7 ? 18.815 -21.928 30.744 1.00 72.06 2 SER C O 1
ATOM 1570 N N . GLU C 1 12 ? 15.982 -12.185 26.134 1.00 67.38 7 GLU C N 1
ATOM 1571 C CA . GLU C 1 12 ? 15.906 -12.324 24.677 1.00 65.48 7 GLU C CA 1
ATOM 1572 C C . GLU C 1 12 ? 16.851 -11.355 23.911 1.00 67.45 7 GLU C C 1
ATOM 1573 O O . GLU C 1 12 ? 16.646 -10.130 23.917 1.00 65.78 7 GLU C O 1
ATOM 1579 N N . SER C 1 13 ? 17.909 -11.925 23.268 1.00 61.97 8 SER C N 1
ATOM 1580 C CA . SER C 1 13 ? 18.879 -11.143 22.485 1.00 59.79 8 SER C CA 1
ATOM 1581 C C . SER C 1 13 ? 18.150 -10.503 21.305 1.00 54.68 8 SER C C 1
ATOM 1582 O O . SER C 1 13 ? 17.294 -11.155 20.679 1.00 52.76 8 SER C O 1
ATOM 1585 N N . HIS C 1 14 ? 18.440 -9.222 21.036 1.00 46.18 9 HIS C N 1
ATOM 1586 C CA . HIS C 1 14 ? 17.749 -8.513 19.974 1.00 45.30 9 HIS C CA 1
ATOM 1587 C C . HIS C 1 14 ? 17.870 -9.226 18.608 1.00 44.79 9 HIS C C 1
ATOM 1588 O O . HIS C 1 14 ? 16.880 -9.319 17.906 1.00 44.47 9 HIS C O 1
ATOM 1595 N N . ILE C 1 15 ? 19.043 -9.754 18.255 1.00 42.36 10 ILE C N 1
ATOM 1596 C CA . ILE C 1 15 ? 19.187 -10.462 16.985 1.00 42.18 10 ILE C CA 1
ATOM 1597 C C . ILE C 1 15 ? 19.720 -11.878 17.165 1.00 44.50 10 ILE C C 1
ATOM 1598 O O . ILE C 1 15 ? 20.708 -12.099 17.854 1.00 45.82 10 ILE C O 1
ATOM 1603 N N . ILE C 1 16 ? 19.097 -12.824 16.484 1.00 39.82 11 ILE C N 1
ATOM 1604 C CA . ILE C 1 16 ? 19.630 -14.176 16.426 1.00 39.95 11 ILE C CA 1
ATOM 1605 C C . ILE C 1 16 ? 20.056 -14.338 14.991 1.00 42.93 11 ILE C C 1
ATOM 1606 O O . ILE C 1 16 ? 19.246 -14.208 14.074 1.00 41.75 11 ILE C O 1
ATOM 1611 N N . LEU C 1 17 ? 21.328 -14.596 14.807 1.00 39.68 12 LEU C N 1
ATOM 1612 C CA . LEU C 1 17 ? 21.872 -14.851 13.503 1.00 41.99 12 LEU C CA 1
ATOM 1613 C C . LEU C 1 17 ? 21.980 -16.351 13.289 1.00 43.53 12 LEU C C 1
ATOM 1614 O O . LEU C 1 17 ? 22.622 -17.027 14.082 1.00 42.98 12 LEU C O 1
ATOM 1619 N N . LEU C 1 18 ? 21.383 -16.865 12.214 1.00 40.41 13 LEU C N 1
ATOM 1620 C CA . LEU C 1 18 ? 21.486 -18.276 11.860 1.00 40.43 13 LEU C CA 1
ATOM 1621 C C . LEU C 1 18 ? 22.372 -18.374 10.655 1.00 46.41 13 LEU C C 1
ATOM 1622 O O . LEU C 1 18 ? 21.984 -17.924 9.584 1.00 47.68 13 LEU C O 1
ATOM 1627 N N . ILE C 1 19 ? 23.602 -18.864 10.813 1.00 44.73 14 ILE C N 1
ATOM 1628 C CA . ILE C 1 19 ? 24.410 -18.947 9.606 1.00 46.32 14 ILE C CA 1
ATOM 1629 C C . ILE C 1 19 ? 24.758 -20.414 9.319 1.00 47.17 14 ILE C C 1
ATOM 1630 O O . ILE C 1 19 ? 24.725 -21.266 10.211 1.00 44.34 14 ILE C O 1
ATOM 1635 N N . GLN C 1 20 ? 25.063 -20.691 8.065 1.0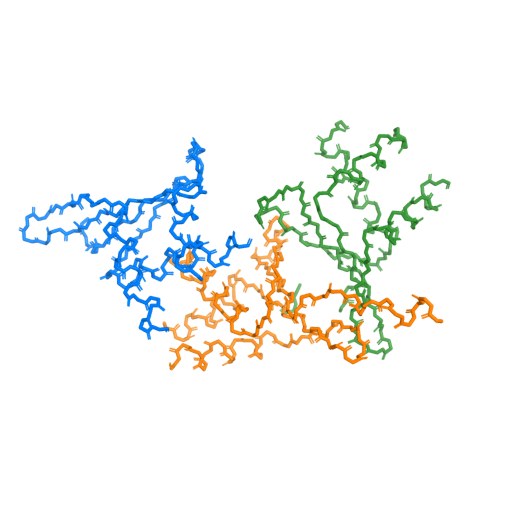0 45.05 15 GLN C N 1
ATOM 1636 C CA . GLN C 1 20 ? 25.534 -21.994 7.613 1.00 46.21 15 GLN C CA 1
ATOM 1637 C C . GLN C 1 20 ? 26.550 -21.690 6.520 1.00 52.11 15 GLN C C 1
ATOM 1638 O O . GLN C 1 20 ? 26.228 -20.997 5.553 1.00 51.35 15 GLN C O 1
ATOM 1644 N N . GLN C 1 21 ? 27.784 -22.137 6.696 1.00 53.73 16 GLN C N 1
ATOM 1645 C CA . GLN C 1 21 ? 28.828 -21.807 5.723 1.00 57.37 16 GLN C CA 1
ATOM 1646 C C . GLN C 1 21 ? 28.950 -22.813 4.585 1.00 65.73 16 GLN C C 1
ATOM 1647 O O . GLN C 1 21 ? 29.326 -22.429 3.475 1.00 70.29 16 GLN C O 1
ATOM 1653 N N . GLY C 1 22 ? 28.604 -24.063 4.846 1.00 60.81 17 GLY C N 1
ATOM 1654 C CA . GLY C 1 22 ? 28.626 -25.111 3.835 1.00 61.40 17 GLY C CA 1
ATOM 1655 C C . GLY C 1 22 ? 27.362 -25.937 3.854 1.00 62.00 17 GLY C C 1
ATOM 1656 O O . GLY C 1 22 ? 26.557 -25.791 4.774 1.00 58.32 17 GLY C O 1
ATOM 1657 N N . SER C 1 23 ? 27.193 -26.846 2.860 1.00 60.93 18 SER C N 1
ATOM 1658 C CA . SER C 1 23 ? 26.016 -27.727 2.748 1.00 60.64 18 SER C CA 1
ATOM 1659 C C . SER C 1 23 ? 25.866 -28.660 3.952 1.00 64.08 18 SER C C 1
ATOM 1660 O O . SER C 1 23 ? 24.745 -29.065 4.284 1.00 63.44 18 SER C O 1
ATOM 1663 N N . ASP C 1 24 ? 26.989 -28.962 4.619 1.00 60.83 19 ASP C N 1
ATOM 1664 C CA . ASP C 1 24 ? 27.034 -29.798 5.813 1.00 61.43 19 ASP C CA 1
ATOM 1665 C C . ASP C 1 24 ? 26.244 -29.116 6.962 1.00 60.94 19 ASP C C 1
ATOM 1666 O O . ASP C 1 24 ? 26.587 -27.993 7.358 1.00 55.91 19 ASP C O 1
ATOM 1671 N N . PRO C 1 25 ? 25.174 -29.782 7.482 1.00 59.42 20 PRO C N 1
ATOM 1672 C CA . PRO C 1 25 ? 24.377 -29.177 8.575 1.00 58.25 20 PRO C CA 1
ATOM 1673 C C . PRO C 1 25 ? 25.127 -28.959 9.893 1.00 62.48 20 PRO C C 1
ATOM 1674 O O . PRO C 1 25 ? 24.580 -28.328 10.801 1.00 61.31 20 PRO C O 1
ATOM 1678 N N . LYS C 1 26 ? 26.381 -29.444 9.993 1.00 59.25 21 LYS C N 1
ATOM 1679 C CA . LYS C 1 26 ? 27.230 -29.266 11.171 1.00 58.21 21 LYS C CA 1
ATOM 1680 C C . LYS C 1 26 ? 27.853 -27.869 11.168 1.00 59.49 21 LYS C C 1
ATOM 1681 O O . LYS C 1 26 ? 28.416 -27.437 12.177 1.00 59.73 21 LYS C O 1
ATOM 1687 N N . THR C 1 27 ? 27.737 -27.151 10.034 1.00 52.87 22 THR C N 1
ATOM 1688 C CA . THR C 1 27 ? 28.200 -25.773 9.919 1.00 51.02 22 THR C CA 1
ATOM 1689 C C . THR C 1 27 ? 27.058 -24.784 10.292 1.00 50.77 22 THR C C 1
ATOM 1690 O O . THR C 1 27 ? 27.260 -23.581 10.202 1.00 49.91 22 THR C O 1
ATOM 1694 N N . ARG C 1 28 ? 25.872 -25.298 10.710 1.00 46.55 23 ARG C N 1
ATOM 1695 C CA . ARG C 1 28 ? 24.710 -24.478 11.122 1.00 44.02 23 ARG C CA 1
ATOM 1696 C C . ARG C 1 28 ? 24.974 -23.889 12.500 1.00 47.11 23 ARG C C 1
ATOM 1697 O O . ARG C 1 28 ? 24.635 -24.491 13.512 1.00 46.03 23 ARG C O 1
ATOM 1705 N N . ILE C 1 29 ? 25.594 -22.716 12.541 1.00 45.73 24 ILE C N 1
ATOM 1706 C CA . ILE C 1 29 ? 25.950 -22.060 13.790 1.00 45.20 24 ILE C CA 1
ATOM 1707 C C . ILE C 1 29 ? 25.068 -20.840 14.037 1.00 43.70 24 ILE C C 1
ATOM 1708 O O . ILE C 1 29 ? 24.808 -20.043 13.137 1.00 42.59 24 ILE C O 1
ATOM 1713 N N . TRP C 1 30 ? 24.556 -20.730 15.252 1.00 39.34 25 TRP C N 1
ATOM 1714 C CA . TRP C 1 30 ? 23.751 -19.566 15.583 1.00 39.74 25 TRP C CA 1
ATOM 1715 C C . TRP C 1 30 ? 24.509 -18.715 16.587 1.00 45.56 25 TRP C C 1
ATOM 1716 O O . TRP C 1 30 ? 25.445 -19.205 17.239 1.00 44.55 25 TRP C O 1
ATOM 1727 N N . SER C 1 31 ? 24.137 -17.433 16.674 1.00 42.62 26 SER C N 1
ATOM 1728 C CA . SER C 1 31 ? 24.768 -16.474 17.593 1.00 42.67 26 SER C CA 1
ATOM 1729 C C . SER C 1 31 ? 23.794 -15.344 17.940 1.00 47.98 26 SER C C 1
ATOM 1730 O O . SER C 1 31 ? 22.925 -14.978 17.137 1.00 45.86 26 SER C O 1
ATOM 1733 N N . ASP C 1 32 ? 23.992 -14.777 19.126 1.00 47.43 27 ASP C N 1
ATOM 1734 C CA . ASP C 1 32 ? 23.231 -13.682 19.736 1.00 48.34 27 ASP C CA 1
ATOM 1735 C C . ASP C 1 32 ? 23.908 -12.360 19.527 1.00 49.75 27 ASP C C 1
ATOM 1736 O O . ASP C 1 32 ? 25.131 -12.276 19.680 1.00 49.48 27 ASP C O 1
ATOM 1741 N N . HIS C 1 33 ? 23.127 -11.302 19.226 1.00 46.13 28 HIS C N 1
ATOM 1742 C CA . HIS C 1 33 ? 23.692 -9.957 19.059 1.00 47.77 28 HIS C CA 1
ATOM 1743 C C . HIS C 1 33 ? 22.766 -8.912 19.635 1.00 52.50 28 HIS C C 1
ATOM 1744 O O . HIS C 1 33 ? 21.553 -9.002 19.457 1.00 49.77 28 HIS C O 1
ATOM 1751 N N A CYS C 1 34 ? 23.342 -7.913 20.320 0.50 52.95 29 CYS C N 1
ATOM 1752 N N B CYS C 1 34 ? 23.343 -7.915 20.328 0.50 50.74 29 CYS C N 1
ATOM 1753 C CA A CYS C 1 34 ? 22.619 -6.809 20.959 0.50 54.64 29 CYS C CA 1
ATOM 1754 C CA B CYS C 1 34 ? 22.617 -6.815 20.968 0.50 51.30 29 CYS C CA 1
ATOM 1755 C C A CYS C 1 34 ? 21.952 -5.868 19.955 0.50 56.60 29 CYS C C 1
ATOM 1756 C C B CYS C 1 34 ? 21.946 -5.874 19.956 0.50 55.10 29 CYS C C 1
ATOM 1757 O O A CYS C 1 34 ? 20.995 -5.174 20.308 0.50 56.02 29 CYS C O 1
ATOM 1758 O O B CYS C 1 34 ? 20.988 -5.181 20.306 0.50 54.54 29 CYS C O 1
ATOM 1763 N N . SER C 1 35 ? 22.478 -5.822 18.720 1.00 52.18 30 SER C N 1
ATOM 1764 C CA . SER C 1 35 ? 21.990 -4.936 17.671 1.00 52.47 30 SER C CA 1
ATOM 1765 C C . SER C 1 35 ? 22.314 -5.455 16.283 1.00 57.45 30 SER C C 1
ATOM 1766 O O . SER C 1 35 ? 23.144 -6.344 16.113 1.00 54.39 30 SER C O 1
ATOM 1769 N N . LEU C 1 36 ? 21.666 -4.856 15.284 1.00 57.63 31 LEU C N 1
ATOM 1770 C CA . LEU C 1 36 ? 21.840 -5.166 13.871 1.00 59.04 31 LEU C CA 1
ATOM 1771 C C . LEU C 1 36 ? 23.290 -4.861 13.436 1.00 62.38 31 LEU C C 1
ATOM 1772 O O . LEU C 1 36 ? 23.913 -5.680 12.769 1.00 61.52 31 LEU C O 1
ATOM 1777 N N . ARG C 1 37 ? 23.829 -3.722 13.891 1.00 59.69 32 ARG C N 1
ATOM 1778 C CA . ARG C 1 37 ? 25.196 -3.257 13.653 1.00 60.14 32 ARG C CA 1
ATOM 1779 C C . ARG C 1 37 ? 26.225 -4.252 14.186 1.00 59.49 32 ARG C C 1
ATOM 1780 O O . ARG C 1 37 ? 27.138 -4.615 13.447 1.00 57.09 32 ARG C O 1
ATOM 1788 N N . SER C 1 38 ? 26.045 -4.747 15.435 1.00 54.58 33 SER C N 1
ATOM 1789 C CA . SER C 1 38 ? 26.964 -5.751 15.976 1.00 54.04 33 SER C CA 1
ATOM 1790 C C . SER C 1 38 ? 26.849 -7.115 15.229 1.00 55.28 33 SER C C 1
ATOM 1791 O O . SER C 1 38 ? 27.865 -7.805 15.086 1.00 53.01 33 SER C O 1
ATOM 1794 N N . ALA C 1 39 ? 25.645 -7.456 14.676 1.00 50.44 34 ALA C N 1
ATOM 1795 C CA . ALA C 1 39 ? 25.465 -8.670 13.866 1.00 48.28 34 ALA C CA 1
ATOM 1796 C C . ALA C 1 39 ? 26.285 -8.557 12.556 1.00 51.02 34 ALA C C 1
ATOM 1797 O O . ALA C 1 39 ? 26.944 -9.526 12.164 1.00 47.28 34 ALA C O 1
ATOM 1799 N N . ILE C 1 40 ? 26.276 -7.359 11.920 1.00 50.47 35 ILE C N 1
ATOM 1800 C CA . ILE C 1 40 ? 27.059 -7.049 10.715 1.00 52.27 35 ILE C CA 1
ATOM 1801 C C . ILE C 1 40 ? 28.568 -7.167 11.038 1.00 55.58 35 ILE C C 1
ATOM 1802 O O . ILE C 1 40 ? 29.323 -7.738 10.251 1.00 54.50 35 ILE C O 1
ATOM 1807 N N . GLU C 1 41 ? 28.990 -6.620 12.190 1.00 53.59 36 GLU C N 1
ATOM 1808 C CA . GLU C 1 41 ? 30.377 -6.668 12.647 1.00 56.14 36 GLU C CA 1
ATOM 1809 C C . GLU C 1 41 ? 30.839 -8.116 12.806 1.00 59.66 36 GLU C C 1
ATOM 1810 O O . GLU C 1 41 ? 31.948 -8.424 12.380 1.00 59.69 36 GLU C O 1
ATOM 1816 N N . TYR C 1 42 ? 29.954 -9.019 13.333 1.00 56.12 37 TYR C N 1
ATOM 1817 C CA . TYR C 1 42 ? 30.240 -10.453 13.477 1.00 55.53 37 TYR C CA 1
ATOM 1818 C C . TYR C 1 42 ? 30.467 -11.077 12.085 1.00 57.65 37 TYR C C 1
ATOM 1819 O O . TYR C 1 42 ? 31.456 -11.789 11.909 1.00 57.96 37 TYR C O 1
ATOM 1828 N N . ILE C 1 43 ? 29.581 -10.779 11.098 1.00 52.10 38 ILE C N 1
ATOM 1829 C CA . ILE C 1 43 ? 29.739 -11.277 9.724 1.00 51.93 38 ILE C CA 1
ATOM 1830 C C . ILE C 1 43 ? 31.048 -10.754 9.098 1.00 56.21 38 ILE C C 1
ATOM 1831 O O . ILE C 1 43 ? 31.791 -11.546 8.507 1.00 56.07 38 ILE C O 1
ATOM 1836 N N . VAL C 1 44 ? 31.350 -9.445 9.268 1.00 52.62 39 VAL C N 1
ATOM 1837 C CA . VAL C 1 44 ? 32.613 -8.857 8.797 1.00 53.87 39 VAL C CA 1
ATOM 1838 C C . VAL C 1 44 ? 33.794 -9.668 9.414 1.00 58.53 39 VAL C C 1
ATOM 1839 O O . VAL C 1 44 ? 34.716 -10.052 8.692 1.00 57.98 39 VAL C O 1
ATOM 1843 N N . GLY C 1 45 ? 33.675 -9.994 10.708 1.00 56.17 40 GLY C N 1
ATOM 1844 C CA . GLY C 1 45 ? 34.638 -10.787 11.472 1.00 57.50 40 GLY C CA 1
ATOM 1845 C C . GLY C 1 45 ? 34.811 -12.198 10.931 1.00 63.31 40 GLY C C 1
ATOM 1846 O O . GLY C 1 45 ? 35.942 -12.671 10.810 1.00 64.28 40 GLY C O 1
ATOM 1847 N N . VAL C 1 46 ? 33.686 -12.855 10.538 1.00 59.34 41 VAL C N 1
ATOM 1848 C CA . VAL C 1 46 ? 33.669 -14.182 9.913 1.00 59.83 41 VAL C CA 1
ATOM 1849 C C . VAL C 1 46 ? 34.457 -14.132 8.585 1.00 67.33 41 VAL C C 1
ATOM 1850 O O . VAL C 1 46 ? 35.299 -15.000 8.336 1.00 67.37 41 VAL C O 1
ATOM 1854 N N . TYR C 1 47 ? 34.217 -13.085 7.765 1.00 65.06 42 TYR C N 1
ATOM 1855 C CA . TYR C 1 47 ? 34.928 -12.866 6.504 1.00 67.00 42 TYR C CA 1
ATOM 1856 C C . TYR C 1 47 ? 36.446 -12.765 6.722 1.00 74.84 42 TYR C C 1
ATOM 1857 O O . TYR C 1 47 ? 37.212 -13.358 5.960 1.00 74.93 42 TYR C O 1
ATOM 1866 N N . GLN C 1 48 ? 36.863 -11.988 7.737 1.00 74.61 43 GLN C N 1
ATOM 1867 C CA . GLN C 1 48 ? 38.266 -11.761 8.084 1.00 77.62 43 GLN C CA 1
ATOM 1868 C C . GLN C 1 48 ? 38.924 -13.035 8.641 1.00 85.86 43 GLN C C 1
ATOM 1869 O O . GLN C 1 48 ? 40.067 -13.326 8.297 1.00 86.23 43 GLN C O 1
ATOM 1875 N N . THR C 1 49 ? 38.194 -13.802 9.480 1.00 85.65 44 THR C N 1
ATOM 1876 C CA . THR C 1 49 ? 38.692 -15.047 10.078 1.00 87.85 44 THR C CA 1
ATOM 1877 C C . THR C 1 49 ? 38.593 -16.235 9.084 1.00 97.39 44 THR C C 1
ATOM 1878 O O . THR C 1 49 ? 38.940 -17.365 9.435 1.00 98.00 44 THR C O 1
ATOM 1882 N N . ASN C 1 50 ? 38.129 -15.960 7.850 1.00 97.15 45 ASN C N 1
ATOM 1883 C CA . ASN C 1 50 ? 38.001 -16.925 6.757 1.00 98.89 45 ASN C CA 1
ATOM 1884 C C . ASN C 1 50 ? 39.179 -16.728 5.798 1.00 107.37 45 ASN C C 1
ATOM 1885 O O . ASN C 1 50 ? 39.810 -17.709 5.400 1.00 108.95 45 ASN C O 1
ATOM 1890 N N . GLN C 1 51 ? 39.496 -15.456 5.465 1.00 105.69 46 GLN C N 1
ATOM 1891 C CA . GLN C 1 51 ? 40.595 -15.081 4.568 1.00 108.47 46 GLN C CA 1
ATOM 1892 C C . GLN C 1 51 ? 41.269 -13.758 4.982 1.00 113.26 46 GLN C C 1
ATOM 1893 O O . GLN C 1 51 ? 40.669 -12.684 4.853 1.00 112.80 46 GLN C O 1
ATOM 1899 N N . ALA C 1 52 ? 42.519 -13.859 5.501 1.00 110.54 47 ALA C N 1
ATOM 1900 C CA . ALA C 1 52 ? 43.380 -12.756 5.964 1.00 137.46 47 ALA C CA 1
ATOM 1901 C C . ALA C 1 52 ? 42.670 -11.715 6.845 1.00 149.69 47 ALA C C 1
ATOM 1902 O O . ALA C 1 52 ? 43.315 -10.968 7.581 1.00 103.93 47 ALA C O 1
ATOM 1904 N N . ILE C 1 59 ? 40.149 -3.544 3.636 1.00 84.73 54 ILE C N 1
ATOM 1905 C CA . ILE C 1 59 ? 38.856 -4.231 3.592 1.00 82.57 54 ILE C CA 1
ATOM 1906 C C . ILE C 1 59 ? 38.149 -3.996 2.230 1.00 87.09 54 ILE C C 1
ATOM 1907 O O . ILE C 1 59 ? 37.382 -3.038 2.061 1.00 86.81 54 ILE C O 1
ATOM 1912 N N . ASP C 1 60 ? 38.433 -4.888 1.258 1.00 84.22 55 ASP C N 1
ATOM 1913 C CA . ASP C 1 60 ? 37.862 -4.851 -0.093 1.00 84.86 55 ASP C CA 1
ATOM 1914 C C . ASP C 1 60 ? 36.349 -5.113 0.017 1.00 85.70 55 ASP C C 1
ATOM 1915 O O . ASP C 1 60 ? 35.929 -6.232 0.345 1.00 83.03 55 ASP C O 1
ATOM 1920 N N . VAL C 1 61 ? 35.552 -4.039 -0.165 1.00 82.37 56 VAL C N 1
ATOM 1921 C CA . VAL C 1 61 ? 34.082 -4.030 -0.050 1.00 80.42 56 VAL C CA 1
ATOM 1922 C C . VAL C 1 61 ? 33.435 -5.018 -1.032 1.00 82.15 56 VAL C C 1
ATOM 1923 O O . VAL C 1 61 ? 32.528 -5.765 -0.650 1.00 80.09 56 VAL C O 1
ATOM 1927 N N . SER C 1 62 ? 33.940 -5.039 -2.274 1.00 79.46 57 SER C N 1
ATOM 1928 C CA . SER C 1 62 ? 33.507 -5.925 -3.351 1.00 78.78 57 SER C CA 1
ATOM 1929 C C . SER C 1 62 ? 33.670 -7.402 -2.932 1.00 79.35 57 SER C C 1
ATOM 1930 O O . SER C 1 62 ? 32.740 -8.190 -3.112 1.00 78.17 57 SER C O 1
ATOM 1933 N N . ARG C 1 63 ? 34.835 -7.744 -2.335 1.00 74.23 58 ARG C N 1
ATOM 1934 C CA . ARG C 1 63 ? 35.195 -9.077 -1.843 1.00 72.40 58 ARG C CA 1
ATOM 1935 C C . ARG C 1 63 ? 34.325 -9.507 -0.669 1.00 71.27 58 ARG C C 1
ATOM 1936 O O . ARG C 1 63 ? 33.871 -10.655 -0.662 1.00 69.76 58 ARG C O 1
ATOM 1944 N N . PHE C 1 64 ? 34.062 -8.590 0.303 1.00 64.64 59 PHE C N 1
ATOM 1945 C CA . PHE C 1 64 ? 33.204 -8.896 1.447 1.00 61.57 59 PHE C CA 1
ATOM 1946 C C . PHE C 1 64 ? 31.790 -9.269 0.989 1.00 65.01 59 PHE C C 1
ATOM 1947 O O . PHE C 1 64 ? 31.250 -10.266 1.465 1.00 62.89 59 PHE C O 1
ATOM 1955 N N . PHE C 1 65 ? 31.204 -8.476 0.064 1.00 62.65 60 PHE C N 1
ATOM 1956 C CA . PHE C 1 65 ? 29.862 -8.738 -0.437 1.00 61.75 60 PHE C CA 1
ATOM 1957 C C . PHE C 1 65 ? 29.801 -9.952 -1.371 1.00 68.70 60 PHE C C 1
ATOM 1958 O O . PHE C 1 65 ? 28.742 -10.575 -1.464 1.00 67.78 60 PHE C O 1
ATOM 1966 N N . ASN C 1 66 ? 30.925 -10.324 -2.009 1.00 68.48 61 ASN C N 1
ATOM 1967 C CA . ASN C 1 66 ? 30.978 -11.540 -2.830 1.00 69.58 61 ASN C CA 1
ATOM 1968 C C . ASN C 1 66 ? 30.929 -12.739 -1.873 1.00 70.60 61 ASN C C 1
ATOM 1969 O O . ASN C 1 66 ? 30.226 -13.711 -2.147 1.00 69.20 61 ASN C O 1
ATOM 1974 N N . PHE C 1 67 ? 31.666 -12.643 -0.742 1.00 66.59 62 PHE C N 1
ATOM 1975 C CA . PHE C 1 67 ? 31.696 -13.640 0.326 1.00 65.38 62 PHE C CA 1
ATOM 1976 C C . PHE C 1 67 ? 30.292 -13.741 0.943 1.00 67.82 62 PHE C C 1
ATOM 1977 O O . PHE C 1 67 ? 29.791 -14.849 1.132 1.00 66.03 62 PHE C O 1
ATOM 1985 N N . PHE C 1 68 ? 29.679 -12.582 1.272 1.00 64.36 63 PHE C N 1
ATOM 1986 C CA . PHE C 1 68 ? 28.350 -12.519 1.850 1.00 63.62 63 PHE C CA 1
ATOM 1987 C C . PHE C 1 68 ? 27.354 -13.227 0.925 1.00 67.70 63 PHE C C 1
ATOM 1988 O O . PHE C 1 68 ? 26.559 -14.028 1.406 1.00 63.90 63 PHE C O 1
ATOM 1996 N N . ASP C 1 69 ? 27.441 -12.967 -0.399 1.00 67.91 64 ASP C N 1
ATOM 1997 C CA . ASP C 1 69 ? 26.594 -13.596 -1.413 1.00 69.55 64 ASP C CA 1
ATOM 1998 C C . ASP C 1 69 ? 26.882 -15.105 -1.527 1.00 74.59 64 ASP C C 1
ATOM 1999 O O . ASP C 1 69 ? 25.977 -15.874 -1.871 1.00 74.70 64 ASP C O 1
ATOM 2004 N N . GLU C 1 70 ? 28.132 -15.517 -1.221 1.00 71.71 65 GLU C N 1
ATOM 2005 C CA . GLU C 1 70 ? 28.606 -16.906 -1.290 1.00 72.48 65 GLU C CA 1
ATOM 2006 C C . GLU C 1 70 ? 28.127 -17.777 -0.125 1.00 74.25 65 GLU C C 1
ATOM 2007 O O . GLU C 1 70 ? 28.084 -19.004 -0.286 1.00 75.21 65 GLU C O 1
ATOM 2013 N N . ILE C 1 71 ? 27.829 -17.157 1.059 1.00 66.87 66 ILE C N 1
ATOM 2014 C CA . ILE C 1 71 ? 27.403 -17.845 2.290 1.00 64.03 66 ILE C CA 1
ATOM 2015 C C . ILE C 1 71 ? 26.196 -18.750 1.974 1.00 63.54 66 ILE C C 1
ATOM 2016 O O . ILE C 1 71 ? 25.195 -18.270 1.419 1.00 61.75 66 ILE C O 1
ATOM 2021 N N . TYR C 1 72 ? 26.330 -20.062 2.283 1.00 56.83 67 TYR C N 1
ATOM 2022 C CA . TYR C 1 72 ? 25.305 -21.079 2.046 1.00 54.97 67 TYR C CA 1
ATOM 2023 C C . TYR C 1 72 ? 23.954 -20.613 2.614 1.00 58.56 67 TYR C C 1
ATOM 2024 O O . TYR C 1 72 ? 22.966 -20.597 1.878 1.00 57.76 67 TYR C O 1
ATOM 2033 N N . ASP C 1 73 ? 23.931 -20.163 3.883 1.00 54.55 68 ASP C N 1
ATOM 2034 C CA . ASP C 1 73 ? 22.709 -19.643 4.507 1.00 53.84 68 ASP C CA 1
ATOM 2035 C C . ASP C 1 73 ? 23.042 -18.594 5.574 1.00 58.22 68 ASP C C 1
ATOM 2036 O O . ASP C 1 73 ? 24.022 -18.740 6.311 1.00 55.92 68 ASP C O 1
ATOM 2041 N N . CYS C 1 74 ? 22.226 -17.521 5.644 1.00 56.34 69 CYS C N 1
ATOM 2042 C CA . CYS C 1 74 ? 22.392 -16.456 6.630 1.00 56.23 69 CYS C CA 1
ATOM 2043 C C . CYS C 1 74 ? 21.029 -15.829 6.902 1.00 59.04 69 CYS C C 1
ATOM 2044 O O . CYS C 1 74 ? 20.519 -15.052 6.080 1.00 59.94 69 CYS C O 1
ATOM 2047 N N . VAL C 1 75 ? 20.396 -16.248 8.015 1.00 51.05 70 VAL C N 1
ATOM 2048 C CA . VAL C 1 75 ? 19.065 -15.793 8.367 1.00 48.43 70 VAL C CA 1
ATOM 2049 C C . VAL C 1 75 ? 19.072 -14.972 9.655 1.00 47.42 70 VAL C C 1
ATOM 2050 O O . VAL C 1 75 ? 19.341 -15.534 10.720 1.00 45.06 70 VAL C O 1
ATOM 2054 N N . PRO C 1 76 ? 18.678 -13.673 9.620 1.00 42.80 71 PRO C N 1
ATOM 2055 C CA . PRO C 1 76 ? 18.538 -12.935 10.884 1.00 41.39 71 PRO C CA 1
ATOM 2056 C C . PRO C 1 76 ? 17.112 -13.069 11.441 1.00 43.14 71 PRO C C 1
ATOM 2057 O O . PRO C 1 76 ? 16.124 -13.003 10.704 1.00 43.33 71 PRO C O 1
ATOM 2061 N N . LEU C 1 77 ? 17.013 -13.252 12.740 1.00 38.36 72 LEU C N 1
ATOM 2062 C CA . LEU C 1 77 ? 15.763 -13.253 13.498 1.00 38.35 72 LEU C CA 1
ATOM 2063 C C . LEU C 1 77 ? 15.854 -12.041 14.383 1.00 40.17 72 LEU C C 1
ATOM 2064 O O . LEU C 1 77 ? 16.811 -11.912 15.148 1.00 39.63 72 LEU C O 1
ATOM 2069 N N . VAL C 1 78 ? 14.885 -11.147 14.271 1.00 35.48 73 VAL C N 1
ATOM 2070 C CA . VAL C 1 78 ? 14.923 -9.856 14.953 1.00 36.64 73 VAL C CA 1
ATOM 2071 C C . VAL C 1 78 ? 13.814 -9.817 15.991 1.00 39.50 73 VAL C C 1
ATOM 2072 O O . VAL C 1 78 ? 12.631 -9.924 15.645 1.00 37.64 73 VAL C O 1
ATOM 2076 N N . TYR C 1 79 ? 14.208 -9.665 17.263 1.00 36.39 74 TYR C N 1
ATOM 2077 C CA . TYR C 1 79 ? 13.242 -9.622 18.341 1.00 36.25 74 TYR C CA 1
ATOM 2078 C C . TYR C 1 79 ? 12.387 -8.365 18.323 1.00 38.68 74 TYR C C 1
ATOM 2079 O O . TYR C 1 79 ? 12.894 -7.241 18.312 1.00 39.37 74 TYR C O 1
ATOM 2088 N N . ASP C 1 80 ? 11.085 -8.574 18.342 1.00 35.16 75 ASP C N 1
ATOM 2089 C CA . ASP C 1 80 ? 10.079 -7.509 18.472 1.00 35.68 75 ASP C CA 1
ATOM 2090 C C . ASP C 1 80 ? 9.676 -7.591 19.940 1.00 40.99 75 ASP C C 1
ATOM 2091 O O . ASP C 1 80 ? 8.936 -8.511 20.328 1.00 36.73 75 ASP C O 1
ATOM 2096 N N . ARG C 1 81 ? 10.207 -6.683 20.764 1.00 39.07 76 ARG C N 1
ATOM 2097 C CA . ARG C 1 81 ? 9.949 -6.677 22.207 1.00 39.65 76 ARG C CA 1
ATOM 2098 C C . ARG C 1 81 ? 8.484 -6.484 22.563 1.00 41.05 76 ARG C C 1
ATOM 2099 O O . ARG C 1 81 ? 8.021 -7.104 23.508 1.00 39.61 76 ARG C O 1
ATOM 2107 N N . HIS C 1 82 ? 7.770 -5.587 21.869 1.00 38.20 77 HIS C N 1
ATOM 2108 C CA . HIS C 1 82 ? 6.372 -5.347 22.198 1.00 38.36 77 HIS C CA 1
ATOM 2109 C C . HIS C 1 82 ? 5.512 -6.614 22.050 1.00 39.37 77 HIS C C 1
ATOM 2110 O O . HIS C 1 82 ? 4.713 -6.910 22.935 1.00 37.53 77 HIS C O 1
ATOM 2117 N N . PHE C 1 83 ? 5.677 -7.330 20.943 1.00 35.83 78 PHE C N 1
ATOM 2118 C CA . PHE C 1 83 ? 4.925 -8.546 20.637 1.00 36.00 78 PHE C CA 1
ATOM 2119 C C . PHE C 1 83 ? 5.613 -9.831 21.126 1.00 38.81 78 PHE C C 1
ATOM 2120 O O . PHE C 1 83 ? 5.012 -10.898 21.012 1.00 37.57 78 PHE C O 1
ATOM 2128 N N . ARG C 1 84 ? 6.817 -9.718 21.747 1.00 37.71 79 ARG C N 1
ATOM 2129 C CA . ARG C 1 84 ? 7.634 -10.824 22.315 1.00 39.47 79 ARG C CA 1
ATOM 2130 C C . ARG C 1 84 ? 7.799 -11.954 21.288 1.00 42.98 79 ARG C C 1
ATOM 2131 O O . ARG C 1 84 ? 7.505 -13.122 21.560 1.00 41.32 79 ARG C O 1
ATOM 2139 N N . ALA C 1 85 ? 8.269 -11.576 20.093 1.00 38.15 80 ALA C N 1
ATOM 2140 C CA . ALA C 1 85 ? 8.349 -12.492 18.978 1.00 36.61 80 ALA C CA 1
ATOM 2141 C C . ALA C 1 85 ? 9.567 -12.193 18.135 1.00 39.70 80 ALA C C 1
ATOM 2142 O O . ALA C 1 85 ? 9.906 -11.014 17.941 1.00 37.16 80 ALA C O 1
ATOM 2144 N N . TYR C 1 86 ? 10.123 -13.248 17.507 1.00 35.76 81 TYR C N 1
ATOM 2145 C CA . TYR C 1 86 ? 11.233 -13.101 16.574 1.00 35.06 81 TYR C CA 1
ATOM 2146 C C . TYR C 1 86 ? 10.718 -13.015 15.179 1.00 38.63 81 TYR C C 1
ATOM 2147 O O . TYR C 1 86 ? 10.010 -13.904 14.731 1.00 37.33 81 TYR C O 1
ATOM 2156 N N . ILE C 1 87 ? 11.139 -11.981 14.457 1.00 36.60 82 ILE C N 1
ATOM 2157 C CA . ILE C 1 87 ? 10.736 -11.785 13.069 1.00 37.35 82 ILE C CA 1
ATOM 2158 C C . ILE C 1 87 ? 11.860 -12.251 12.147 1.00 40.79 82 ILE C C 1
ATOM 2159 O O . ILE C 1 87 ? 12.940 -11.669 12.161 1.00 40.28 82 ILE C O 1
ATOM 2164 N N . PRO C 1 88 ? 11.622 -13.302 11.340 1.00 40.71 83 PRO C N 1
ATOM 2165 C CA . PRO C 1 88 ? 12.680 -13.756 10.409 1.00 40.83 83 PRO C CA 1
ATOM 2166 C C . PRO C 1 88 ? 12.828 -12.841 9.196 1.00 45.56 83 PRO C C 1
ATOM 2167 O O . PRO C 1 88 ? 11.855 -12.258 8.738 1.00 45.47 83 PRO C O 1
ATOM 2171 N N . HIS C 1 89 ? 14.037 -12.719 8.666 1.00 44.30 84 HIS C N 1
ATOM 2172 C CA . HIS C 1 89 ? 14.239 -11.943 7.433 1.00 44.68 84 HIS C CA 1
ATOM 2173 C C . HIS C 1 89 ? 15.105 -12.739 6.502 1.00 49.35 84 HIS C C 1
ATOM 2174 O O . HIS C 1 89 ? 15.863 -13.600 6.939 1.00 47.64 84 HIS C O 1
ATOM 2181 N N . GLU C 1 90 ? 14.989 -12.469 5.208 1.00 51.07 85 GLU C N 1
ATOM 2182 C CA . GLU C 1 90 ? 15.844 -13.126 4.221 1.00 52.72 85 GLU C CA 1
ATOM 2183 C C . GLU C 1 90 ? 17.271 -12.517 4.310 1.00 54.26 85 GLU C C 1
ATOM 2184 O O . GL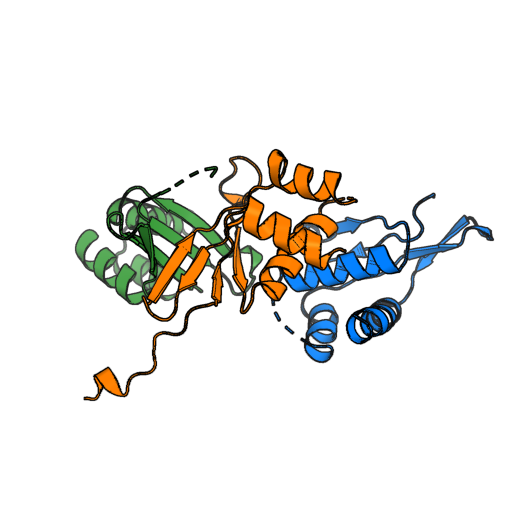U C 1 90 ? 17.470 -11.471 4.942 1.00 50.78 85 GLU C O 1
ATOM 2190 N N . LYS C 1 91 ? 18.255 -13.195 3.714 1.00 52.84 86 LYS C N 1
ATOM 2191 C CA . LYS C 1 91 ? 19.651 -12.758 3.661 1.00 54.14 86 LYS C CA 1
ATOM 2192 C C . LYS C 1 91 ? 19.769 -11.375 2.963 1.00 59.47 86 LYS C C 1
ATOM 2193 O O . LYS C 1 91 ? 20.552 -10.534 3.413 1.00 59.46 86 LYS C O 1
ATOM 2199 N N . GLN C 1 92 ? 18.977 -11.149 1.891 1.00 56.17 87 GLN C N 1
ATOM 2200 C CA . GLN C 1 92 ? 18.928 -9.883 1.138 1.00 57.41 87 GLN C CA 1
ATOM 2201 C C . GLN C 1 92 ? 18.580 -8.679 2.030 1.00 60.62 87 GLN C C 1
ATOM 2202 O O . GLN C 1 92 ? 19.113 -7.598 1.811 1.00 60.60 87 GLN C O 1
ATOM 2208 N N . TRP C 1 93 ? 17.729 -8.885 3.067 1.00 56.25 88 TRP C N 1
ATOM 2209 C CA . TRP C 1 93 ? 17.369 -7.866 4.052 1.00 55.15 88 TRP C CA 1
ATOM 2210 C C . TRP C 1 93 ? 18.628 -7.519 4.856 1.00 59.27 88 TRP C C 1
ATOM 2211 O O . TRP C 1 93 ? 18.890 -6.347 5.132 1.00 58.98 88 TRP C O 1
ATOM 2222 N N . LEU C 1 94 ? 19.411 -8.543 5.228 1.00 56.34 89 LEU C N 1
ATOM 2223 C CA . LEU C 1 94 ? 20.642 -8.344 5.988 1.00 56.26 89 LEU C CA 1
ATOM 2224 C C . LEU C 1 94 ? 21.736 -7.646 5.155 1.00 59.71 89 LEU C C 1
ATOM 2225 O O . LEU C 1 94 ? 22.442 -6.777 5.681 1.00 58.87 89 LEU C O 1
ATOM 2230 N N . LEU C 1 95 ? 21.860 -8.034 3.870 1.00 57.78 90 LEU C N 1
ATOM 2231 C CA . LEU C 1 95 ? 22.810 -7.474 2.905 1.00 60.23 90 LEU C CA 1
ATOM 2232 C C . LEU C 1 95 ? 22.545 -5.975 2.713 1.00 64.93 90 LEU C C 1
ATOM 2233 O O . LEU C 1 95 ? 23.494 -5.194 2.731 1.00 65.21 90 LEU C O 1
ATOM 2238 N N . HIS C 1 96 ? 21.268 -5.579 2.543 1.00 62.36 91 HIS C N 1
ATOM 2239 C CA . HIS C 1 96 ? 20.878 -4.180 2.358 1.00 64.14 91 HIS C CA 1
ATOM 2240 C C . HIS C 1 96 ? 21.277 -3.324 3.554 1.00 65.73 91 HIS C C 1
ATOM 2241 O O . HIS C 1 96 ? 21.836 -2.252 3.356 1.00 65.83 91 HIS C O 1
ATOM 2248 N N . HIS C 1 97 ? 21.082 -3.836 4.790 1.00 60.38 92 HIS C N 1
ATOM 2249 C CA . HIS C 1 97 ? 21.524 -3.159 6.017 1.00 59.98 92 HIS C CA 1
ATOM 2250 C C . HIS C 1 97 ? 23.064 -3.107 6.107 1.00 62.38 92 HIS C C 1
ATOM 2251 O O . HIS C 1 97 ? 23.621 -2.131 6.619 1.00 64.07 92 HIS C O 1
ATOM 2258 N N . ALA C 1 98 ? 23.745 -4.139 5.590 1.00 56.84 93 ALA C N 1
ATOM 2259 C CA . ALA C 1 98 ? 25.210 -4.206 5.581 1.00 56.89 93 ALA C CA 1
ATOM 2260 C C . ALA C 1 98 ? 25.784 -3.213 4.563 1.00 62.43 93 ALA C C 1
ATOM 2261 O O . ALA C 1 98 ? 26.830 -2.612 4.817 1.00 62.59 93 ALA C O 1
ATOM 2263 N N . GLN C 1 99 ? 25.076 -3.015 3.433 1.00 60.07 94 GLN C N 1
ATOM 2264 C CA . GLN C 1 99 ? 25.456 -2.064 2.385 1.00 61.97 94 GLN C CA 1
ATOM 2265 C C . GLN C 1 99 ? 25.403 -0.637 2.940 1.00 67.01 94 GLN C C 1
ATOM 2266 O O . GLN C 1 99 ? 26.359 0.100 2.767 1.00 67.53 94 GLN C O 1
ATOM 2272 N N . GLU C 1 100 ? 24.342 -0.301 3.700 1.00 64.62 95 GLU C N 1
ATOM 2273 C CA . GLU C 1 100 ? 24.143 1.009 4.334 1.00 66.50 95 GLU C CA 1
ATOM 2274 C C . GLU C 1 100 ? 25.176 1.291 5.424 1.00 74.12 95 GLU C C 1
ATOM 2275 O O . GLU C 1 100 ? 25.722 2.392 5.470 1.00 76.68 95 GLU C O 1
ATOM 2281 N N . TYR C 1 101 ? 25.479 0.289 6.267 1.00 70.65 96 TYR C N 1
ATOM 2282 C CA . TYR C 1 101 ? 26.445 0.403 7.369 1.00 71.32 96 TYR C CA 1
ATOM 2283 C C . TYR C 1 101 ? 27.908 0.505 6.906 1.00 73.00 96 TYR C C 1
ATOM 2284 O O . TYR C 1 101 ? 28.677 1.272 7.493 1.00 72.87 96 TYR C O 1
ATOM 2293 N N . LEU C 1 102 ? 28.302 -0.288 5.895 1.00 67.65 97 LEU C N 1
ATOM 2294 C CA . LEU C 1 102 ? 29.693 -0.298 5.440 1.00 68.29 97 LEU C CA 1
ATOM 2295 C C . LEU C 1 102 ? 30.030 0.857 4.480 1.00 72.54 97 LEU C C 1
ATOM 2296 O O . LEU C 1 102 ? 31.213 1.152 4.290 1.00 73.19 97 LEU C O 1
ATOM 2301 N N . THR C 1 103 ? 29.009 1.569 3.950 1.00 68.90 98 THR C N 1
ATOM 2302 C CA . THR C 1 103 ? 29.237 2.737 3.083 1.00 74.97 98 THR C CA 1
ATOM 2303 C C . THR C 1 103 ? 29.199 4.054 3.872 1.00 111.23 98 THR C C 1
ATOM 2304 O O . THR C 1 103 ? 28.828 4.071 5.049 1.00 75.93 98 THR C O 1
#